Protein AF-A0A7X6M8N8-F1 (afdb_monomer_lite)

Foldseek 3Di:
DDDDPPVVVVQLVVLCVLLVVLLVVVLVVVQVVDPDDFDWDWDWDWDDQQKTKIKIKIWHRDQDPPPAPDPDPQPPPDPVSVSVVSLVVSAPEWGWDADPRNTIMTMGMDIDGDPVNPPPCLCPQWDWDAYPVQWIWIARVVVRAIDTAGNHPVRCSQVSNQVVLQVVVCVVCVQWDWDWDRDPPDQIKIKIAGPDDDPDPDPLQDRMDIDSTSVVVVVSVVSNVVVVVVVVVVVVVVVVD

Structure (mmCIF, N/CA/C/O backbone):
data_AF-A0A7X6M8N8-F1
#
_entry.id   AF-A0A7X6M8N8-F1
#
loop_
_atom_site.group_PDB
_atom_site.id
_atom_site.type_symbol
_atom_site.label_atom_id
_atom_site.label_alt_id
_atom_site.label_comp_id
_atom_site.label_asym_id
_atom_site.label_entity_id
_atom_site.label_seq_id
_atom_site.pdbx_PDB_ins_code
_atom_site.Cartn_x
_atom_site.Cartn_y
_atom_site.Cartn_z
_atom_site.occupancy
_atom_site.B_iso_or_equiv
_atom_site.auth_seq_id
_atom_site.auth_comp_id
_atom_site.auth_asym_id
_atom_site.auth_atom_id
_atom_site.pdbx_PDB_model_num
ATOM 1 N N . MET A 1 1 ? -11.444 24.780 5.910 1.00 30.81 1 MET A N 1
ATOM 2 C CA . MET A 1 1 ? -12.760 24.281 5.467 1.00 30.81 1 MET A CA 1
ATOM 3 C C . MET A 1 1 ? -12.603 23.773 4.042 1.00 30.81 1 MET A C 1
ATOM 5 O O . MET A 1 1 ? -12.402 24.594 3.162 1.00 30.81 1 MET A O 1
ATOM 9 N N . GLY A 1 2 ? -12.599 22.444 3.886 1.00 45.78 2 GLY A N 1
ATOM 10 C CA . GLY A 1 2 ? -12.835 21.687 2.647 1.00 45.78 2 GLY A CA 1
ATOM 11 C C . GLY A 1 2 ? -11.843 21.841 1.493 1.00 45.78 2 GLY A C 1
ATOM 12 O O . GLY A 1 2 ? -12.065 22.684 0.635 1.00 45.78 2 GLY A O 1
ATOM 13 N N . LEU A 1 3 ? -10.832 20.967 1.415 1.00 40.69 3 LEU A N 1
ATOM 14 C CA . LEU A 1 3 ? -10.165 20.620 0.150 1.00 40.69 3 LEU A CA 1
ATOM 15 C C . LEU A 1 3 ? -9.784 19.128 0.146 1.00 40.69 3 LEU A C 1
ATOM 17 O O . LEU A 1 3 ? -8.631 18.766 0.357 1.00 40.69 3 LEU A O 1
ATOM 21 N N . LEU A 1 4 ? -10.784 18.282 -0.097 1.00 39.28 4 LEU A N 1
ATOM 22 C CA . LEU A 1 4 ? -10.643 16.932 -0.648 1.00 39.28 4 LEU A CA 1
ATOM 23 C C . LEU A 1 4 ? -11.684 16.786 -1.774 1.00 39.28 4 LEU A C 1
ATOM 25 O O . LEU A 1 4 ? -12.744 17.416 -1.693 1.00 39.28 4 LEU A O 1
ATOM 29 N N . PRO A 1 5 ? -11.402 16.017 -2.840 1.00 37.09 5 PRO A N 1
ATOM 30 C CA . PRO A 1 5 ? -12.410 15.690 -3.838 1.00 37.09 5 PRO A CA 1
ATOM 31 C C . PRO A 1 5 ? -13.578 14.926 -3.174 1.00 37.09 5 PRO A C 1
ATOM 33 O O . PRO A 1 5 ? -13.346 14.080 -2.310 1.00 37.09 5 PRO A O 1
ATOM 36 N N . PRO A 1 6 ? -14.835 15.213 -3.559 1.00 40.06 6 PRO A N 1
ATOM 37 C CA . PRO A 1 6 ? -16.037 14.735 -2.863 1.00 40.06 6 PRO A CA 1
ATOM 38 C C . PRO A 1 6 ? -16.212 13.210 -2.876 1.00 40.06 6 PRO A C 1
ATOM 40 O O . PRO A 1 6 ? -17.006 12.680 -2.109 1.00 40.06 6 PRO A O 1
ATOM 43 N N . GLU A 1 7 ? -15.472 12.503 -3.728 1.00 40.22 7 GLU A N 1
ATOM 44 C CA . GLU A 1 7 ? -15.625 11.061 -3.938 1.00 40.22 7 GLU A CA 1
ATOM 45 C C . GLU A 1 7 ? -14.793 10.227 -2.948 1.00 40.22 7 GLU A C 1
ATOM 47 O O . GLU A 1 7 ? -15.145 9.088 -2.668 1.00 40.22 7 GLU A O 1
ATOM 52 N N . THR A 1 8 ? -13.742 10.804 -2.349 1.00 51.31 8 THR A N 1
ATOM 53 C CA . THR A 1 8 ? -12.913 10.133 -1.327 1.00 51.31 8 THR A CA 1
ATOM 54 C C . THR A 1 8 ? -13.347 10.451 0.109 1.00 51.31 8 THR A C 1
ATOM 56 O O . THR A 1 8 ? -13.118 9.649 1.005 1.00 51.31 8 THR A O 1
ATOM 59 N N . ASP A 1 9 ? -13.975 11.612 0.338 1.00 56.62 9 ASP A N 1
ATOM 60 C CA . ASP A 1 9 ? -14.397 12.088 1.673 1.00 56.62 9 ASP A CA 1
ATOM 61 C C . ASP A 1 9 ? -15.618 11.322 2.215 1.00 56.62 9 ASP A C 1
ATOM 63 O O . ASP A 1 9 ? -15.713 11.030 3.404 1.00 56.62 9 ASP A O 1
ATOM 67 N N . VAL A 1 10 ? -16.549 10.944 1.333 1.00 54.59 10 VAL A N 1
ATOM 68 C CA . VAL A 1 10 ? -17.775 10.236 1.734 1.00 54.59 10 VAL A CA 1
ATOM 69 C C . VAL A 1 10 ? -17.487 8.771 2.072 1.00 54.59 10 VAL A C 1
ATOM 71 O O . VAL A 1 10 ? -17.972 8.292 3.090 1.00 54.59 10 VAL A O 1
ATOM 74 N N . GLY A 1 11 ? -16.636 8.095 1.288 1.00 67.44 11 GLY A N 1
ATOM 75 C CA . GLY A 1 11 ? -16.289 6.685 1.512 1.00 67.44 11 GLY A CA 1
ATOM 76 C C . GLY A 1 11 ? -15.594 6.453 2.853 1.00 67.44 11 GLY A C 1
ATOM 77 O O . GLY A 1 11 ? -16.120 5.742 3.700 1.00 67.44 11 GLY A O 1
ATOM 78 N N . VAL A 1 12 ? -14.475 7.146 3.105 1.00 77.31 12 VAL A N 1
ATOM 79 C CA . VAL A 1 12 ? -13.708 6.967 4.354 1.00 77.31 12 VAL A CA 1
ATOM 80 C C . VAL A 1 12 ? -14.545 7.332 5.579 1.00 77.31 12 VAL A C 1
ATOM 82 O O . VAL A 1 12 ? -14.463 6.672 6.609 1.00 77.31 12 VAL A O 1
ATOM 85 N N . ARG A 1 13 ? -15.375 8.376 5.493 1.00 83.94 13 ARG A N 1
ATOM 86 C CA . ARG A 1 13 ? -16.239 8.765 6.609 1.00 83.94 13 ARG A CA 1
ATOM 87 C C . ARG A 1 13 ? -17.278 7.692 6.931 1.00 83.94 13 ARG A C 1
ATOM 89 O O . ARG A 1 13 ? -17.496 7.419 8.112 1.00 83.94 13 ARG A O 1
ATOM 96 N N . ASP A 1 14 ? -17.931 7.134 5.918 1.00 87.94 14 ASP A N 1
ATOM 97 C CA . ASP A 1 14 ? -18.947 6.098 6.107 1.00 87.94 14 ASP A CA 1
ATOM 98 C C . ASP A 1 14 ? -18.313 4.805 6.644 1.00 87.94 14 ASP A C 1
ATOM 100 O O . ASP A 1 14 ? -18.843 4.221 7.593 1.00 87.94 14 ASP A O 1
ATOM 104 N N . ASP A 1 15 ? -17.128 4.440 6.148 1.00 90.56 15 ASP A N 1
ATOM 105 C CA . ASP A 1 15 ? -16.338 3.305 6.640 1.00 90.56 15 ASP A CA 1
ATOM 106 C C . ASP A 1 15 ? -15.956 3.488 8.117 1.00 90.56 15 ASP A C 1
ATOM 108 O O . ASP A 1 15 ? -16.194 2.610 8.950 1.00 90.56 15 ASP A O 1
ATOM 112 N N . VAL A 1 16 ? -15.443 4.669 8.482 1.00 92.69 16 VAL A N 1
ATOM 113 C CA . VAL A 1 16 ? -15.094 5.015 9.869 1.00 92.69 16 VAL A CA 1
ATOM 114 C C . VAL A 1 16 ? -16.311 4.927 10.779 1.00 92.69 16 VAL A C 1
ATOM 116 O O . VAL A 1 16 ? -16.220 4.373 11.876 1.00 92.69 16 VAL A O 1
ATOM 119 N N . LEU A 1 17 ? -17.457 5.465 10.357 1.00 92.69 17 LEU A N 1
ATOM 120 C CA . LEU A 1 17 ? -18.683 5.431 11.154 1.00 92.69 17 LEU A CA 1
ATOM 121 C C . LEU A 1 17 ? -19.198 4.003 11.346 1.00 92.69 17 LEU A C 1
ATOM 123 O O . LEU A 1 17 ? -19.611 3.660 12.458 1.00 92.69 17 LEU A O 1
ATOM 127 N N . LEU A 1 18 ? -19.156 3.182 10.295 1.00 91.50 18 LEU A N 1
ATOM 128 C CA . LEU A 1 18 ? -19.555 1.779 10.340 1.00 91.50 18 LEU A CA 1
ATOM 129 C C . LEU A 1 18 ? -18.679 1.009 11.330 1.00 91.50 18 LEU A C 1
ATOM 131 O O . LEU A 1 18 ? -19.182 0.451 12.303 1.00 91.50 18 LEU A O 1
ATOM 135 N N . VAL A 1 19 ? -17.364 1.058 11.133 1.00 91.81 19 VAL A N 1
ATOM 136 C CA . VAL A 1 19 ? -16.389 0.348 11.969 1.00 91.81 19 VAL A CA 1
ATOM 137 C C . VAL A 1 19 ? -16.463 0.818 13.417 1.00 91.81 19 VAL A C 1
ATOM 139 O O . VAL A 1 19 ? -16.510 -0.003 14.329 1.00 91.81 19 VAL A O 1
ATOM 142 N N . THR A 1 20 ? -16.545 2.128 13.656 1.00 94.25 20 THR A N 1
ATOM 143 C CA . THR A 1 20 ? -16.663 2.662 15.022 1.00 94.25 20 THR A CA 1
ATOM 144 C C . THR A 1 20 ? -17.941 2.164 15.697 1.00 94.25 20 THR A C 1
ATOM 146 O O . THR A 1 20 ? -17.912 1.809 16.874 1.00 94.25 20 THR A O 1
ATOM 149 N N . SER A 1 21 ? -19.057 2.093 14.963 1.00 92.44 21 SER A N 1
ATOM 150 C CA . SER A 1 21 ? -20.329 1.589 15.495 1.00 92.44 21 SER A CA 1
ATOM 151 C C . SER A 1 21 ? -20.246 0.111 15.871 1.00 92.44 21 SER A C 1
ATOM 153 O O . SER A 1 21 ? -20.726 -0.268 16.942 1.00 92.44 21 SER A O 1
ATOM 155 N N . GLU A 1 22 ? -19.600 -0.709 15.044 1.00 92.06 22 GLU A N 1
ATOM 156 C CA . GLU A 1 22 ? -19.361 -2.127 15.337 1.00 92.06 22 GLU A CA 1
ATOM 157 C C . GLU A 1 22 ? -18.444 -2.308 16.556 1.00 92.06 22 GLU A C 1
ATOM 159 O O . GLU A 1 22 ? -18.771 -3.061 17.477 1.00 92.06 22 GLU A O 1
ATOM 164 N N . LEU A 1 23 ? -17.334 -1.563 16.632 1.00 91.12 23 LEU A N 1
ATOM 165 C CA . LEU A 1 23 ? -16.403 -1.624 17.766 1.00 91.12 23 LEU A CA 1
ATOM 166 C C . LEU A 1 23 ? -17.064 -1.194 19.084 1.00 91.12 23 LEU A C 1
ATOM 168 O O . LEU A 1 23 ? -16.924 -1.876 20.100 1.00 91.12 23 LEU A O 1
ATOM 172 N N . VAL A 1 24 ? -17.832 -0.101 19.075 1.00 91.94 24 VAL A N 1
ATOM 173 C CA . VAL A 1 24 ? -18.584 0.355 20.255 1.00 91.94 24 VAL A CA 1
ATOM 174 C C . VAL A 1 24 ? -19.656 -0.662 20.645 1.00 91.94 24 VAL A C 1
ATOM 176 O O . VAL A 1 24 ? -19.815 -0.947 21.832 1.00 91.94 24 VAL A O 1
ATOM 179 N N . SER A 1 25 ? -20.365 -1.247 19.677 1.00 88.50 25 SER A N 1
ATOM 180 C CA . SER A 1 25 ? -21.382 -2.276 19.943 1.00 88.50 25 SER A CA 1
ATOM 181 C C . SER A 1 25 ? -20.772 -3.514 20.604 1.00 88.50 25 SER A C 1
ATOM 183 O O . SER A 1 25 ? -21.336 -4.038 21.570 1.00 88.50 25 SER A O 1
ATOM 185 N N . ASN A 1 26 ? -19.584 -3.929 20.158 1.00 85.31 26 ASN A N 1
ATOM 186 C CA . ASN A 1 26 ? -18.816 -5.001 20.787 1.00 85.31 26 ASN A CA 1
ATOM 187 C C . ASN A 1 26 ? -18.415 -4.652 22.226 1.00 85.31 26 ASN A C 1
ATOM 189 O O . ASN A 1 26 ? -18.701 -5.431 23.137 1.00 85.31 26 ASN A O 1
ATOM 193 N N . ALA A 1 27 ? -17.849 -3.465 22.456 1.00 86.19 27 ALA A N 1
ATOM 194 C CA . ALA A 1 27 ? -17.429 -3.025 23.788 1.00 86.19 27 ALA A CA 1
ATOM 195 C C . ALA A 1 27 ? -18.607 -2.893 24.775 1.00 86.19 27 ALA A C 1
ATOM 197 O O . ALA A 1 27 ? -18.492 -3.268 25.944 1.00 86.19 27 ALA A O 1
ATOM 198 N N . VAL A 1 28 ? -19.763 -2.393 24.318 1.00 86.25 28 VAL A N 1
ATOM 199 C CA . VAL A 1 28 ? -20.985 -2.307 25.136 1.00 86.25 28 VAL A CA 1
ATOM 200 C C . VAL A 1 28 ? -21.490 -3.699 25.499 1.00 86.25 28 VAL A C 1
ATOM 202 O O . VAL A 1 28 ? -21.816 -3.934 26.662 1.00 86.25 28 VAL A O 1
ATOM 205 N N . ARG A 1 29 ? -21.540 -4.627 24.535 1.00 82.38 29 ARG A N 1
ATOM 206 C CA . ARG A 1 29 ? -21.990 -6.007 24.765 1.00 82.38 29 ARG A CA 1
ATOM 207 C C . ARG A 1 29 ? -21.121 -6.706 25.809 1.00 82.38 29 ARG A C 1
ATOM 209 O O . ARG A 1 29 ? -21.671 -7.325 26.715 1.00 82.38 29 ARG A O 1
ATOM 216 N N . GLU A 1 30 ? -19.803 -6.552 25.740 1.00 74.31 30 GLU A N 1
ATOM 217 C CA . GLU A 1 30 ? -18.895 -7.058 26.777 1.00 74.31 30 GLU A CA 1
ATOM 218 C C . GLU A 1 30 ? -19.145 -6.404 28.141 1.00 74.31 30 GLU A C 1
ATOM 220 O O . GLU A 1 30 ? -19.224 -7.084 29.156 1.00 74.31 30 GLU A O 1
ATOM 225 N N . GLY A 1 31 ? -19.393 -5.094 28.186 1.00 69.62 31 GLY A N 1
ATOM 226 C CA . GLY A 1 31 ? -19.729 -4.413 29.439 1.00 69.62 31 GLY A CA 1
ATOM 227 C C . GLY A 1 31 ? -20.980 -4.952 30.142 1.00 69.62 31 GLY A C 1
ATOM 228 O O . GLY A 1 31 ? -21.077 -4.848 31.365 1.00 69.62 31 GLY A O 1
ATOM 229 N N . THR A 1 32 ? -21.926 -5.549 29.404 1.00 67.50 32 THR A N 1
ATOM 230 C CA . THR A 1 32 ? -23.161 -6.110 29.986 1.00 67.50 32 THR A CA 1
ATOM 231 C C . THR A 1 32 ? -22.958 -7.411 30.763 1.00 67.50 32 THR A C 1
ATOM 233 O O . THR A 1 32 ? -23.842 -7.789 31.533 1.00 67.50 32 THR A O 1
ATOM 236 N N . THR A 1 33 ? -21.817 -8.091 30.614 1.00 67.75 33 THR A N 1
ATOM 237 C CA . THR A 1 33 ? -21.519 -9.322 31.367 1.00 67.75 33 THR A CA 1
ATOM 238 C C . THR A 1 33 ? -20.911 -9.050 32.744 1.00 67.75 33 THR A C 1
ATOM 240 O O . THR A 1 33 ? -20.793 -9.971 33.552 1.00 67.75 33 THR A O 1
ATOM 243 N N . SER A 1 34 ? -20.567 -7.793 33.042 1.00 65.62 34 SER A N 1
ATOM 244 C CA . SER A 1 34 ? -19.970 -7.368 34.309 1.00 65.62 34 SER A CA 1
ATOM 245 C C . SER A 1 34 ? -21.013 -6.844 35.302 1.00 65.62 34 SER A C 1
ATOM 247 O O . SER A 1 34 ? -21.953 -6.132 34.952 1.00 65.62 34 SER A O 1
ATOM 249 N N . THR A 1 35 ? -20.826 -7.157 36.585 1.00 69.50 35 THR A N 1
ATOM 250 C CA . THR A 1 35 ? -21.710 -6.731 37.686 1.00 69.50 35 THR A CA 1
ATOM 251 C C . THR A 1 35 ? -21.506 -5.273 38.115 1.00 69.50 35 THR A C 1
ATOM 253 O O . THR A 1 35 ? -22.284 -4.762 38.921 1.00 69.50 35 THR A O 1
ATOM 256 N N . SER A 1 36 ? -20.466 -4.605 37.606 1.00 73.19 36 SER A N 1
ATOM 257 C CA . SER A 1 36 ? -20.120 -3.218 37.940 1.00 73.19 36 SER A CA 1
ATOM 258 C C . SER A 1 36 ? -20.296 -2.306 36.723 1.00 73.19 36 SER A C 1
ATOM 260 O O . SER A 1 36 ? -19.931 -2.707 35.621 1.00 73.19 36 SER A O 1
ATOM 262 N N . PRO A 1 37 ? -20.779 -1.062 36.880 1.00 73.56 37 PRO A N 1
ATOM 263 C CA . PRO A 1 37 ? -20.826 -0.113 35.772 1.00 73.56 37 PRO A CA 1
ATOM 264 C C . PRO A 1 37 ? -19.406 0.231 35.298 1.00 73.56 37 PRO A C 1
ATOM 266 O O . PRO A 1 37 ? -18.532 0.526 36.112 1.00 73.56 37 PRO A O 1
ATOM 269 N N . GLY A 1 38 ? -19.189 0.203 33.984 1.00 80.31 38 GLY A N 1
ATOM 270 C CA . GLY A 1 38 ? -17.948 0.628 33.334 1.00 80.31 38 GLY A CA 1
ATOM 271 C C . GLY A 1 38 ? -18.244 1.554 32.152 1.00 80.31 38 GLY A C 1
ATOM 272 O O . GLY A 1 38 ? -19.375 1.605 31.667 1.00 80.31 38 GLY A O 1
ATOM 273 N N . LEU A 1 39 ? -17.247 2.326 31.718 1.00 86.44 39 LEU A N 1
ATOM 274 C CA . LEU A 1 39 ? -17.391 3.305 30.636 1.00 86.44 39 LEU A CA 1
ATOM 275 C C . LEU A 1 39 ? -16.649 2.840 29.388 1.00 86.44 39 LEU A C 1
ATOM 277 O O . LEU A 1 39 ? -15.441 2.619 29.446 1.00 86.44 39 LEU A O 1
ATOM 281 N N . VAL A 1 40 ? -17.360 2.777 28.263 1.00 90.19 40 VAL A N 1
ATOM 282 C CA . VAL A 1 40 ? -16.733 2.632 26.946 1.00 90.19 40 VAL A CA 1
ATOM 283 C C . VAL A 1 40 ? -16.062 3.95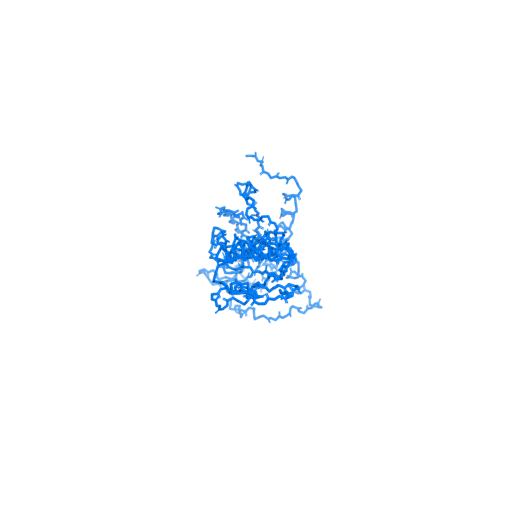6 26.584 1.00 90.19 40 VAL A C 1
ATOM 285 O O . VAL A 1 40 ? -16.712 5.004 26.576 1.00 90.19 40 VAL A O 1
ATOM 288 N N . GLY A 1 41 ? -14.758 3.911 26.326 1.00 93.00 41 GLY A N 1
ATOM 289 C CA . GLY A 1 41 ? -13.991 5.055 25.834 1.00 93.00 41 GLY A CA 1
ATOM 290 C C . GLY A 1 41 ? -13.941 5.053 24.311 1.00 93.00 41 GLY A C 1
ATOM 291 O O . GLY A 1 41 ? -13.835 3.987 23.718 1.00 93.00 41 GLY A O 1
ATOM 292 N N . VAL A 1 42 ? -13.996 6.230 23.688 1.00 95.62 42 VAL A N 1
ATOM 293 C CA . VAL A 1 42 ? -13.752 6.396 22.248 1.00 95.62 42 VAL A CA 1
ATOM 294 C C . VAL A 1 42 ? -12.825 7.590 22.047 1.00 95.62 42 VAL A C 1
ATOM 296 O O . VAL A 1 42 ? -13.113 8.680 22.548 1.00 95.62 42 VAL A O 1
ATOM 299 N N . SER A 1 43 ? -11.733 7.397 21.316 1.00 96.06 43 SER A N 1
ATOM 300 C CA . SER A 1 43 ? -10.820 8.462 20.886 1.00 96.06 43 SER A CA 1
ATOM 301 C C . SER A 1 43 ? -10.532 8.357 19.394 1.00 96.06 43 SER A C 1
ATOM 303 O O . SER A 1 43 ? -10.630 7.286 18.801 1.00 96.06 43 SER A O 1
ATOM 305 N N . ALA A 1 44 ? -10.212 9.495 18.781 1.00 94.94 44 ALA A N 1
ATOM 306 C CA . ALA A 1 44 ? -9.868 9.586 17.373 1.00 94.94 44 ALA A CA 1
ATOM 307 C C . ALA A 1 44 ? -8.706 10.567 17.201 1.00 94.94 44 ALA A C 1
ATOM 309 O O . ALA A 1 44 ? -8.831 11.740 17.559 1.00 94.94 44 ALA A O 1
ATOM 310 N N . ASP A 1 45 ? -7.605 10.085 16.636 1.00 94.50 45 ASP A N 1
ATOM 311 C CA . ASP A 1 45 ? -6.391 10.857 16.397 1.00 94.50 45 ASP A CA 1
ATOM 312 C C . ASP A 1 45 ? -6.126 10.958 14.893 1.00 94.50 45 ASP A C 1
ATOM 314 O O . ASP A 1 45 ? -6.082 9.948 14.193 1.00 94.50 45 ASP A O 1
ATOM 318 N N . LEU A 1 46 ? -5.945 12.186 14.395 1.00 90.81 46 LEU A N 1
ATOM 319 C CA . LEU A 1 46 ? -5.623 12.470 12.994 1.00 90.81 46 LEU A CA 1
ATOM 320 C C . LEU A 1 46 ? -4.214 13.058 12.892 1.00 90.81 46 LEU A C 1
ATOM 322 O O . LEU A 1 46 ? -3.932 14.116 13.458 1.00 90.81 46 LEU A O 1
ATOM 326 N N . VAL A 1 47 ? -3.343 12.394 12.135 1.00 87.88 47 VAL A N 1
ATOM 327 C CA . VAL A 1 47 ? -1.950 12.805 11.910 1.00 87.88 47 VAL A CA 1
ATOM 328 C C . VAL A 1 47 ? -1.721 13.097 10.428 1.00 87.88 47 VAL A C 1
ATOM 330 O O . VAL A 1 47 ? -2.130 12.311 9.578 1.00 87.88 47 VAL A O 1
ATOM 333 N N . GLU A 1 48 ? -1.034 14.204 10.121 1.00 85.94 48 GLU A N 1
ATOM 334 C CA . GLU A 1 48 ? -0.570 14.543 8.770 1.00 85.94 48 GLU A CA 1
ATOM 335 C C . GLU A 1 48 ? 0.965 14.546 8.705 1.00 85.94 48 GLU A C 1
ATOM 337 O O . GLU A 1 48 ? 1.627 15.395 9.304 1.00 85.94 48 GLU A O 1
ATOM 342 N N . ASP A 1 49 ? 1.547 13.628 7.936 1.00 78.25 49 ASP A N 1
ATOM 343 C CA . ASP A 1 49 ? 2.997 13.564 7.677 1.00 78.25 49 ASP A CA 1
ATOM 344 C C . ASP A 1 49 ? 3.323 13.210 6.213 1.00 78.25 49 ASP A C 1
ATOM 346 O O . ASP A 1 49 ? 4.357 12.620 5.873 1.00 78.25 49 ASP A O 1
ATOM 350 N N . GLY A 1 50 ? 2.398 13.590 5.334 1.00 76.19 50 GLY A N 1
ATOM 351 C CA . GLY A 1 50 ? 2.350 13.209 3.931 1.00 76.19 50 GLY A CA 1
ATOM 352 C C . GLY A 1 50 ? 1.224 12.225 3.622 1.00 76.19 50 GLY A C 1
ATOM 353 O O . GLY A 1 50 ? 0.600 12.313 2.563 1.00 76.19 50 GLY A O 1
ATOM 354 N N . LEU A 1 51 ? 0.902 11.357 4.576 1.00 82.00 51 LEU A N 1
ATOM 355 C CA . LEU A 1 51 ? -0.401 10.705 4.644 1.00 82.00 51 LEU A CA 1
ATOM 356 C C . LEU A 1 51 ? -1.242 11.422 5.691 1.00 82.00 51 LEU A C 1
ATOM 358 O O . LEU A 1 51 ? -0.708 11.894 6.693 1.00 82.00 51 LEU A O 1
ATOM 362 N N . MET A 1 52 ? -2.542 11.494 5.448 1.00 87.19 52 MET A N 1
ATOM 363 C CA . MET A 1 52 ? -3.523 11.680 6.504 1.00 87.19 52 MET A CA 1
ATOM 364 C C . MET A 1 52 ? -3.794 10.306 7.100 1.00 87.19 52 MET A C 1
ATOM 366 O O . MET A 1 52 ? -4.14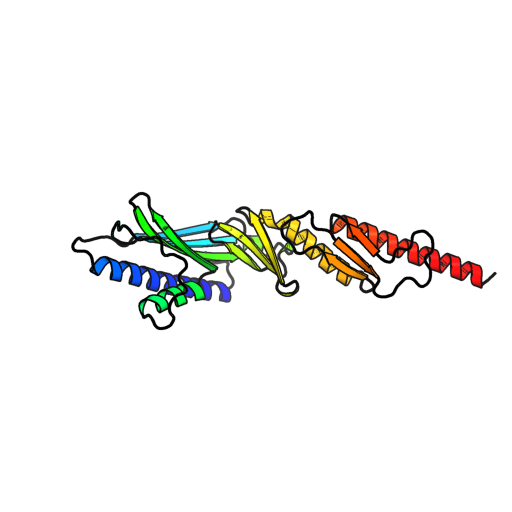8 9.381 6.373 1.00 87.19 52 MET A O 1
ATOM 370 N N . THR A 1 53 ? -3.563 10.147 8.396 1.00 89.31 53 THR A N 1
ATOM 371 C CA . THR A 1 53 ? -3.796 8.892 9.116 1.00 89.31 53 THR A CA 1
ATOM 372 C C . THR A 1 53 ? -4.770 9.149 10.247 1.00 89.31 53 THR A C 1
ATOM 374 O O . THR A 1 53 ? -4.442 9.901 11.163 1.00 89.31 53 THR A O 1
ATOM 377 N N . LEU A 1 54 ? -5.948 8.537 10.170 1.00 92.44 54 LEU A N 1
ATOM 378 C CA . LEU A 1 54 ? -6.935 8.528 11.241 1.00 92.44 54 LEU A CA 1
ATOM 379 C C . LEU A 1 54 ? -6.838 7.202 11.988 1.00 92.44 54 LEU A C 1
ATOM 381 O O . LEU A 1 54 ? -7.003 6.150 11.375 1.00 92.44 54 LEU A O 1
ATOM 385 N N . THR A 1 55 ? -6.633 7.264 13.298 1.00 94.06 55 THR A N 1
ATOM 386 C CA . THR A 1 55 ? -6.746 6.110 14.192 1.00 94.06 55 THR A CA 1
ATOM 387 C C . THR A 1 55 ? -7.919 6.339 15.129 1.00 94.06 55 THR A C 1
ATOM 389 O O . THR A 1 55 ? -7.941 7.333 15.852 1.00 94.06 55 THR A O 1
ATOM 392 N N . VAL A 1 56 ? -8.887 5.428 15.120 1.00 95.56 56 VAL A N 1
ATOM 393 C CA . VAL A 1 56 ? -9.976 5.390 16.100 1.00 95.56 56 VAL A CA 1
ATOM 394 C C . VAL A 1 56 ? -9.689 4.278 17.091 1.00 95.56 56 VAL A C 1
ATOM 396 O O . VAL A 1 56 ? -9.376 3.158 16.693 1.00 95.56 56 VAL A O 1
ATOM 399 N N . GLU A 1 57 ? -9.818 4.574 18.377 1.00 95.62 57 GLU A N 1
ATOM 400 C CA . GLU A 1 57 ? -9.649 3.607 19.454 1.00 95.62 57 GLU A CA 1
ATOM 401 C C . GLU A 1 57 ? -10.923 3.513 20.289 1.00 95.62 57 GLU A C 1
ATOM 403 O O . GLU A 1 57 ? -11.504 4.530 20.676 1.00 95.62 57 GLU A O 1
ATOM 408 N N . VAL A 1 58 ? -11.340 2.285 20.592 1.00 94.31 58 VAL A N 1
ATOM 409 C CA . VAL A 1 58 ? -12.448 1.976 21.493 1.00 94.31 58 VAL A CA 1
ATOM 410 C C . VAL A 1 58 ? -11.894 1.218 22.692 1.00 94.31 58 VAL A C 1
ATOM 412 O O . VAL A 1 58 ? -11.335 0.131 22.553 1.00 94.31 58 VAL A O 1
ATOM 415 N N . THR A 1 59 ? -12.021 1.808 23.878 1.00 92.38 59 THR A N 1
ATOM 416 C CA . THR A 1 59 ? -11.600 1.201 25.144 1.00 92.38 59 THR A CA 1
ATOM 417 C C . THR A 1 59 ? -12.771 0.500 25.812 1.00 92.38 59 THR A C 1
ATOM 419 O O . THR A 1 59 ? -13.814 1.114 26.062 1.00 92.38 59 THR A O 1
ATOM 422 N N . ASN A 1 60 ? -12.569 -0.763 26.169 1.00 87.12 60 ASN A N 1
ATOM 423 C CA . ASN A 1 60 ? -13.565 -1.578 26.840 1.00 87.12 60 ASN A CA 1
ATOM 424 C C . ASN A 1 60 ? -13.818 -1.087 28.277 1.00 87.12 60 ASN A C 1
ATOM 426 O O . ASN A 1 60 ? -12.948 -0.478 28.911 1.00 87.12 60 ASN A O 1
ATOM 430 N N . PRO A 1 61 ? -15.025 -1.332 28.807 1.00 82.25 61 PRO A N 1
ATOM 431 C CA . PRO A 1 61 ? -15.478 -0.726 30.054 1.00 82.25 61 PRO A CA 1
ATOM 432 C C . PRO A 1 61 ? -14.781 -1.250 31.316 1.00 82.25 61 PRO A C 1
ATOM 434 O O . PRO A 1 61 ? -14.820 -0.571 32.346 1.00 82.25 61 PRO A O 1
ATOM 437 N N . HIS A 1 62 ? -14.120 -2.409 31.251 1.00 78.44 62 HIS A N 1
ATOM 438 C CA . HIS A 1 62 ? -13.519 -3.080 32.404 1.00 78.44 62 HIS A CA 1
ATOM 439 C C . HIS A 1 62 ? -12.104 -3.574 32.099 1.00 78.44 62 HIS A C 1
ATOM 441 O O . HIS A 1 62 ? -11.766 -3.902 30.964 1.00 78.44 62 HIS A O 1
ATOM 447 N N . SER A 1 63 ? -11.268 -3.621 33.137 1.00 66.88 63 SER A N 1
ATOM 448 C CA . SER A 1 63 ? -9.975 -4.302 33.097 1.00 66.88 63 SER A CA 1
ATOM 449 C C . SER A 1 63 ? -10.226 -5.796 33.295 1.00 66.88 63 SER A C 1
ATOM 451 O O . SER A 1 63 ? -10.432 -6.240 34.426 1.00 66.88 63 SER A O 1
ATOM 453 N N . GLU A 1 64 ? -10.260 -6.569 32.218 1.00 59.12 64 GLU A N 1
ATOM 454 C CA . GLU A 1 64 ? -10.290 -8.026 32.313 1.00 59.12 64 GLU A CA 1
ATOM 455 C C . GLU A 1 64 ? -8.931 -8.612 31.944 1.00 59.12 64 GLU A C 1
ATOM 457 O O . GLU A 1 64 ? -8.159 -8.035 31.178 1.00 59.12 64 GLU A O 1
ATOM 462 N N . THR A 1 65 ? -8.634 -9.782 32.512 1.00 47.34 65 THR A N 1
ATOM 463 C CA . THR A 1 65 ? -7.527 -10.640 32.083 1.00 47.34 65 THR A CA 1
ATOM 464 C C . THR A 1 65 ? -7.917 -11.250 30.738 1.00 47.34 65 THR A C 1
ATOM 466 O O . THR A 1 65 ? -8.257 -12.424 30.653 1.00 47.34 65 THR A O 1
ATOM 469 N N . VAL A 1 66 ? -7.982 -10.420 29.699 1.00 49.12 66 VAL A N 1
ATOM 470 C CA . VAL A 1 66 ? -8.235 -10.894 28.343 1.00 49.12 66 VAL A CA 1
ATOM 471 C C . VAL A 1 66 ? -6.976 -11.647 27.937 1.00 49.12 66 VAL A C 1
ATOM 473 O O . VAL A 1 66 ? -5.904 -11.044 27.839 1.00 49.12 66 VAL A O 1
ATOM 476 N N . ASP A 1 67 ? -7.084 -12.967 27.759 1.00 44.25 67 ASP A N 1
ATOM 477 C CA . ASP A 1 67 ? -6.060 -13.699 27.019 1.00 44.25 67 ASP A CA 1
ATOM 478 C C . ASP A 1 67 ? -5.936 -12.978 25.674 1.00 44.25 67 ASP A C 1
ATOM 480 O O . ASP A 1 67 ? -6.958 -12.827 24.995 1.00 44.25 67 ASP A O 1
ATOM 484 N N . PRO A 1 68 ? -4.752 -12.438 25.322 1.00 43.31 68 PRO A N 1
ATOM 485 C CA . PRO A 1 68 ? -4.595 -11.688 24.088 1.00 43.31 68 PRO A CA 1
ATOM 486 C C . PRO A 1 68 ? -5.137 -12.573 22.982 1.00 43.31 68 PRO A C 1
ATOM 488 O O . PRO A 1 68 ? -4.705 -13.722 22.892 1.00 43.31 68 PRO A O 1
ATOM 491 N N . LEU A 1 69 ? -6.119 -12.061 22.232 1.00 49.84 69 LEU A N 1
ATOM 492 C CA . LEU A 1 69 ? -6.729 -12.751 21.104 1.00 49.84 69 LEU A CA 1
ATOM 493 C C . LEU A 1 69 ? -5.582 -13.254 20.231 1.00 49.84 69 LEU A C 1
ATOM 495 O O . LEU A 1 69 ? -4.967 -12.501 19.476 1.00 49.84 69 LEU A O 1
ATOM 499 N N . GLN A 1 70 ? -5.226 -14.523 20.433 1.00 39.19 70 GLN A N 1
ATOM 500 C CA . GLN A 1 70 ? -4.326 -15.244 19.563 1.00 39.19 70 GLN A CA 1
ATOM 501 C C . GLN A 1 70 ? -4.954 -15.142 18.184 1.00 39.19 70 GLN A C 1
ATOM 503 O O . GLN A 1 70 ? -6.180 -15.130 18.088 1.00 39.19 70 GLN A O 1
ATOM 508 N N . GLU A 1 71 ? -4.113 -15.052 17.159 1.00 39.38 71 GLU A N 1
ATOM 509 C CA . GLU A 1 71 ? -4.446 -15.123 15.736 1.00 39.38 71 GLU A CA 1
ATOM 510 C C . GLU A 1 71 ? -5.272 -16.393 15.427 1.00 39.38 71 GLU A C 1
ATOM 512 O O . GLU A 1 71 ? -4.791 -17.353 14.830 1.00 39.38 71 GLU A O 1
ATOM 517 N N . GLN A 1 72 ? -6.505 -16.458 15.913 1.00 35.06 72 GLN A N 1
ATOM 518 C CA . GLN A 1 72 ? -7.486 -17.449 15.553 1.00 35.06 72 GLN A CA 1
ATOM 519 C C . GLN A 1 72 ? -8.196 -16.858 14.356 1.00 35.06 72 GLN A C 1
ATOM 521 O O . GLN A 1 72 ? -8.833 -15.809 14.461 1.00 35.06 72 GLN A O 1
ATOM 526 N N . ASP A 1 73 ? -8.021 -17.532 13.221 1.00 35.09 73 ASP A N 1
ATOM 527 C CA . ASP A 1 73 ? -8.875 -17.379 12.051 1.00 35.09 73 ASP A CA 1
ATOM 528 C C . ASP A 1 73 ? -10.321 -17.214 12.546 1.00 35.09 73 ASP A C 1
ATOM 530 O O . ASP A 1 73 ? -10.817 -18.109 13.246 1.00 35.09 73 ASP A O 1
ATOM 534 N N . PRO A 1 74 ? -10.978 -16.069 12.291 1.00 40.38 74 PRO A N 1
ATOM 535 C CA . PRO A 1 74 ? -12.332 -15.857 12.766 1.00 40.38 74 PRO A CA 1
ATOM 536 C C . PRO A 1 74 ? -13.219 -16.945 12.161 1.00 40.38 74 PRO A C 1
ATOM 538 O O . PRO A 1 74 ? -13.309 -17.063 10.941 1.00 40.38 74 PRO A O 1
ATOM 541 N N . ASP A 1 75 ? -13.856 -17.754 13.012 1.00 35.34 75 ASP A N 1
ATOM 542 C CA . ASP A 1 75 ? -14.844 -18.738 12.573 1.00 35.34 75 ASP A CA 1
ATOM 543 C C . ASP A 1 75 ? -15.971 -17.991 11.830 1.00 35.34 75 ASP A C 1
ATOM 545 O O . ASP A 1 75 ? -16.678 -17.186 12.453 1.00 35.34 75 ASP A O 1
ATOM 549 N N . PRO A 1 76 ? -16.141 -18.210 10.512 1.00 37.94 76 PRO A N 1
ATOM 550 C CA . PRO A 1 76 ? -17.115 -17.479 9.707 1.00 37.94 76 PRO A CA 1
ATOM 551 C C . PRO A 1 76 ? -18.571 -17.759 10.118 1.00 37.94 76 PRO A C 1
ATOM 553 O O . PRO A 1 76 ? -19.459 -16.979 9.757 1.00 37.94 76 PRO A O 1
ATOM 556 N N . ASP A 1 77 ? -18.819 -18.822 10.894 1.00 35.28 77 ASP A N 1
ATOM 557 C CA . ASP A 1 77 ? -20.146 -19.216 11.377 1.00 35.28 77 ASP A CA 1
ATOM 558 C C . ASP A 1 77 ? -20.436 -18.762 12.824 1.00 35.28 77 ASP A C 1
ATOM 560 O O . ASP A 1 77 ? -21.571 -18.885 13.299 1.00 35.28 77 ASP A O 1
ATOM 564 N N . ALA A 1 78 ? -19.465 -18.165 13.526 1.00 39.97 78 ALA A N 1
ATOM 565 C CA . ALA A 1 78 ? -19.691 -17.564 14.838 1.00 39.97 78 ALA A CA 1
ATOM 566 C C . ALA A 1 78 ? -20.267 -16.141 14.701 1.00 39.97 78 ALA A C 1
ATOM 568 O O . ALA A 1 78 ? -19.665 -15.263 14.085 1.00 39.97 78 ALA A O 1
ATOM 569 N N . GLU A 1 79 ? -21.399 -15.847 15.356 1.00 42.97 79 GLU A N 1
ATOM 570 C CA . GLU A 1 79 ? -21.960 -14.478 15.433 1.00 42.97 79 GLU A CA 1
ATOM 571 C C . GLU A 1 79 ? -20.952 -13.450 15.987 1.00 42.97 79 GLU A C 1
ATOM 573 O O . GLU A 1 79 ? -20.999 -12.279 15.618 1.00 42.97 79 GLU A O 1
ATOM 578 N N . HIS A 1 80 ? -19.991 -13.904 16.802 1.00 47.09 80 HIS A N 1
ATOM 579 C CA . HIS A 1 80 ? -18.884 -13.108 17.344 1.00 47.09 80 HIS A CA 1
ATOM 580 C C . HIS A 1 80 ? -17.781 -12.785 16.314 1.00 47.09 80 HIS A C 1
ATOM 582 O O . HIS A 1 80 ? -17.001 -11.864 16.541 1.00 47.09 80 HIS A O 1
ATOM 588 N N . GLY A 1 81 ? -17.714 -13.504 15.188 1.00 52.94 81 GLY A N 1
ATOM 589 C CA . GLY A 1 81 ? -16.728 -13.296 14.121 1.00 52.94 81 GLY A CA 1
ATOM 590 C C . GLY A 1 81 ? -17.148 -12.246 13.088 1.00 52.94 81 GLY A C 1
ATOM 591 O O . GLY A 1 81 ? -16.298 -11.598 12.484 1.00 52.94 81 GLY A O 1
ATOM 592 N N . ARG A 1 82 ? -18.457 -12.002 12.918 1.00 61.91 82 ARG A N 1
ATOM 593 C CA . ARG A 1 82 ? -18.985 -11.096 11.877 1.00 61.91 82 ARG A CA 1
ATOM 594 C C . ARG A 1 82 ? -18.585 -9.634 12.060 1.00 61.91 82 ARG A C 1
ATOM 596 O O . ARG A 1 82 ? -18.296 -8.966 11.074 1.00 61.91 82 ARG A O 1
ATOM 603 N N . GLY A 1 83 ? -18.545 -9.153 13.304 1.00 67.69 83 GLY A N 1
ATOM 604 C CA . GLY A 1 83 ? -18.131 -7.778 13.597 1.00 67.69 83 GLY A CA 1
ATOM 605 C C . GLY A 1 83 ? -16.676 -7.528 13.197 1.00 67.69 83 GLY A C 1
ATOM 606 O O . GLY A 1 83 ? -16.373 -6.511 12.585 1.00 67.69 83 GLY A O 1
ATOM 607 N N . LEU A 1 84 ? -15.786 -8.493 13.453 1.00 73.31 84 LEU A N 1
ATOM 608 C CA . LEU A 1 84 ? -14.377 -8.391 13.062 1.00 73.31 84 LEU A CA 1
ATOM 609 C C . LEU A 1 84 ? -14.178 -8.519 11.550 1.00 73.31 84 LEU A C 1
ATOM 611 O O . LEU A 1 84 ? -13.300 -7.858 11.015 1.00 73.31 84 LEU A O 1
ATOM 615 N N . VAL A 1 85 ? -15.026 -9.278 10.849 1.00 78.12 85 VAL A N 1
ATOM 616 C CA . VAL A 1 85 ? -15.021 -9.316 9.375 1.00 78.12 85 VAL A CA 1
ATOM 617 C C . VAL A 1 85 ? -15.364 -7.946 8.777 1.00 78.12 85 VAL A C 1
ATOM 619 O O . VAL A 1 85 ? -14.762 -7.552 7.783 1.00 78.12 85 VAL A O 1
ATOM 622 N N . ILE A 1 86 ? -16.297 -7.193 9.376 1.00 79.88 86 ILE A N 1
ATOM 623 C CA . ILE A 1 86 ? -16.599 -5.816 8.944 1.00 79.88 86 ILE A CA 1
ATOM 624 C C . ILE A 1 86 ? -15.406 -4.898 9.233 1.00 79.88 86 ILE A C 1
ATOM 626 O O . ILE A 1 86 ? -14.998 -4.138 8.361 1.00 79.88 86 ILE A O 1
ATOM 630 N N . VAL A 1 87 ? -14.821 -4.981 10.431 1.00 84.44 87 VAL A N 1
ATOM 631 C CA . VAL A 1 87 ? -13.632 -4.185 10.783 1.00 84.44 87 VAL A CA 1
ATOM 632 C C . VAL A 1 87 ? -12.491 -4.459 9.799 1.00 84.44 87 VAL A C 1
ATOM 634 O O . VAL A 1 87 ? -11.895 -3.521 9.282 1.00 84.44 87 VAL A O 1
ATOM 637 N N . ASP A 1 88 ? -12.227 -5.723 9.482 1.00 81.00 88 ASP A N 1
ATOM 638 C CA . ASP A 1 88 ? -11.173 -6.117 8.545 1.00 81.00 88 ASP A CA 1
ATOM 639 C C . ASP A 1 88 ? -11.447 -5.633 7.113 1.00 81.00 88 ASP A C 1
ATOM 641 O O . ASP A 1 88 ? -10.544 -5.156 6.433 1.00 81.00 88 ASP A O 1
ATOM 645 N N . ALA A 1 89 ? -12.705 -5.683 6.666 1.00 81.88 89 ALA A N 1
ATOM 646 C CA . ALA A 1 89 ? -13.082 -5.288 5.309 1.00 81.88 89 ALA A CA 1
ATOM 647 C C . ALA A 1 89 ? -13.052 -3.770 5.060 1.00 81.88 89 ALA A C 1
ATOM 649 O O . ALA A 1 89 ? -12.892 -3.351 3.914 1.00 81.88 89 ALA A O 1
ATOM 650 N N . PHE A 1 90 ? -13.241 -2.955 6.101 1.00 86.62 90 PHE A N 1
ATOM 651 C CA . PHE A 1 90 ? -13.426 -1.503 5.984 1.00 86.62 90 PHE A CA 1
ATOM 652 C C . PHE A 1 90 ? -12.325 -0.686 6.673 1.00 86.62 90 PHE A C 1
ATOM 654 O O . PHE A 1 90 ? -12.498 0.513 6.885 1.00 86.62 90 PHE A O 1
ATOM 661 N N . THR A 1 91 ? -11.197 -1.301 7.036 1.00 85.31 91 THR A N 1
ATOM 662 C CA . THR A 1 91 ? -10.031 -0.609 7.612 1.00 85.31 91 THR A CA 1
ATOM 663 C C . THR A 1 91 ? -8.759 -0.977 6.857 1.00 85.31 91 THR A C 1
ATOM 665 O O . THR A 1 91 ? -8.652 -2.067 6.303 1.00 85.31 91 THR A O 1
ATOM 668 N N . ASP A 1 92 ? -7.756 -0.095 6.856 1.00 85.94 92 ASP A N 1
ATOM 669 C CA . ASP A 1 92 ? -6.438 -0.447 6.300 1.00 85.94 92 ASP A CA 1
ATOM 670 C C . ASP A 1 92 ? -5.666 -1.394 7.224 1.00 85.94 92 ASP A C 1
ATOM 672 O O . ASP A 1 92 ? -4.766 -2.129 6.797 1.00 85.94 92 ASP A O 1
ATOM 676 N N . SER A 1 93 ? -5.940 -1.274 8.523 1.00 86.38 93 SER A N 1
ATOM 677 C CA . SER A 1 93 ? -5.259 -1.967 9.602 1.00 86.38 93 SER A CA 1
ATOM 678 C C . SER A 1 93 ? -6.052 -1.788 10.892 1.00 86.38 93 SER A C 1
ATOM 680 O O . SER A 1 93 ? -6.566 -0.703 11.172 1.00 86.38 93 SER A O 1
ATOM 682 N N . TRP A 1 94 ? -6.101 -2.826 11.713 1.00 90.06 94 TRP A N 1
ATOM 683 C CA . TRP A 1 94 ? -6.726 -2.793 13.026 1.00 90.06 94 TRP A CA 1
ATOM 684 C C . TRP A 1 94 ? -5.982 -3.732 13.974 1.00 90.06 94 TRP A C 1
ATOM 686 O O . TRP A 1 94 ? -5.125 -4.524 13.565 1.00 90.06 94 TRP A O 1
ATOM 696 N N . GLY A 1 95 ? -6.280 -3.634 15.262 1.00 87.62 95 GLY A N 1
ATOM 697 C CA . GLY A 1 95 ? -5.722 -4.548 16.243 1.00 87.62 95 GLY A CA 1
ATOM 698 C C . GLY A 1 95 ? -6.170 -4.245 17.657 1.00 87.62 95 GLY A C 1
ATOM 699 O O . GLY A 1 95 ? -7.060 -3.432 17.904 1.00 87.62 95 GLY A O 1
ATOM 700 N N . THR A 1 96 ? -5.520 -4.909 18.606 1.00 87.69 96 THR A N 1
ATOM 701 C CA . THR A 1 96 ? -5.826 -4.776 20.028 1.00 87.69 96 THR A CA 1
ATOM 702 C C . THR A 1 96 ? -4.583 -4.456 20.840 1.00 87.69 96 THR A C 1
ATOM 704 O O . THR A 1 96 ? -3.492 -4.941 20.540 1.00 87.69 96 THR A O 1
ATOM 707 N N . ARG A 1 97 ? -4.743 -3.675 21.903 1.00 87.50 97 ARG A N 1
ATOM 708 C CA . ARG A 1 97 ? -3.705 -3.396 22.903 1.00 87.50 97 ARG A CA 1
ATOM 709 C C . ARG A 1 97 ? -4.341 -3.213 24.277 1.00 87.50 97 ARG A C 1
ATOM 711 O O . ARG A 1 97 ? -5.551 -3.063 24.373 1.00 87.50 97 ARG A O 1
ATOM 718 N N . LEU A 1 98 ? -3.535 -3.200 25.332 1.00 88.06 98 LEU A N 1
ATOM 719 C CA . LEU A 1 98 ? -3.997 -2.780 26.654 1.00 88.06 98 LEU A CA 1
ATOM 720 C C . LEU A 1 98 ? -3.662 -1.301 26.876 1.00 88.06 98 LEU A C 1
ATOM 722 O O . LEU A 1 98 ? -2.619 -0.824 26.414 1.00 88.06 98 LEU A O 1
ATOM 726 N N . ASP A 1 99 ? -4.545 -0.571 27.553 1.00 87.44 99 ASP A N 1
ATOM 727 C CA . ASP A 1 99 ? -4.232 0.761 28.076 1.00 87.44 99 ASP A CA 1
ATOM 728 C C . ASP A 1 99 ? -3.431 0.687 29.391 1.00 87.44 99 ASP A C 1
ATOM 730 O O . ASP A 1 99 ? -3.146 -0.390 29.919 1.00 87.44 99 ASP A O 1
ATOM 734 N N . GLU A 1 100 ? -3.061 1.847 29.939 1.00 87.31 100 GLU A N 1
ATOM 735 C CA . GLU A 1 100 ? -2.308 1.939 31.200 1.00 87.31 100 GLU A CA 1
ATOM 736 C C . GLU A 1 100 ? -3.062 1.351 32.406 1.00 87.31 100 GLU A C 1
ATOM 738 O O . GLU A 1 100 ? -2.441 0.970 33.398 1.00 87.31 100 GLU A O 1
ATOM 743 N N . ALA A 1 101 ? -4.392 1.257 32.322 1.00 85.62 101 ALA A N 1
ATOM 744 C CA . ALA A 1 101 ? -5.255 0.668 33.340 1.00 85.62 101 ALA A CA 1
ATOM 745 C C . ALA A 1 101 ? -5.526 -0.832 33.098 1.00 85.62 101 ALA A C 1
ATOM 747 O O . ALA A 1 101 ? -6.290 -1.441 33.849 1.00 85.62 101 ALA A O 1
ATOM 748 N N . GLY A 1 102 ? -4.914 -1.437 32.074 1.00 83.94 102 GLY A N 1
ATOM 749 C CA . GLY A 1 102 ? -5.100 -2.844 31.721 1.00 83.94 102 GLY A CA 1
ATOM 750 C C . GLY A 1 102 ? -6.435 -3.144 31.036 1.00 83.94 102 GLY A C 1
ATOM 751 O O . GLY A 1 102 ? -6.868 -4.294 31.035 1.00 83.94 102 GLY A O 1
ATOM 752 N N . ARG A 1 103 ? -7.113 -2.137 30.480 1.00 85.19 103 ARG A N 1
ATOM 753 C CA . ARG A 1 103 ? -8.346 -2.321 29.703 1.00 85.19 103 ARG A CA 1
ATOM 754 C C . ARG A 1 103 ? -8.008 -2.633 28.254 1.00 85.19 103 ARG A C 1
ATOM 756 O O . ARG A 1 103 ? -7.071 -2.056 27.699 1.00 85.19 103 ARG A O 1
ATOM 763 N N . LEU A 1 104 ? -8.793 -3.514 27.638 1.00 86.62 104 LEU A N 1
ATOM 764 C CA . LEU A 1 104 ? -8.683 -3.797 26.211 1.00 86.62 104 LEU A CA 1
ATOM 765 C C . LEU A 1 104 ? -9.028 -2.542 25.40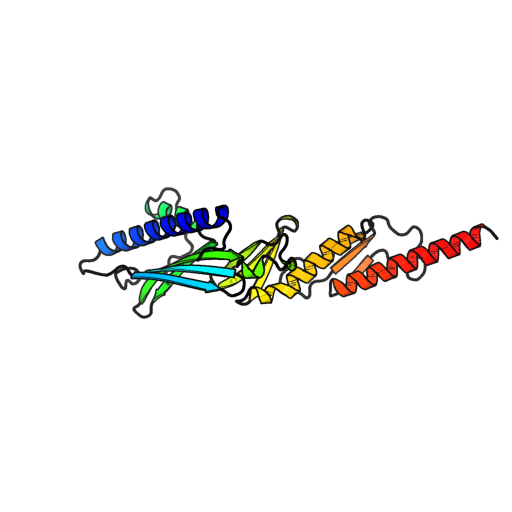5 1.00 86.62 104 LEU A C 1
ATOM 767 O O . LEU A 1 104 ? -10.058 -1.909 25.623 1.00 86.62 104 LEU A O 1
ATOM 771 N N . VAL A 1 105 ? -8.153 -2.195 24.474 1.00 90.12 105 VAL A N 1
ATOM 772 C CA . VAL A 1 105 ? -8.345 -1.158 23.469 1.00 90.12 105 VAL A CA 1
ATOM 773 C C . VAL A 1 105 ? -8.319 -1.839 22.116 1.00 90.12 105 VAL A C 1
ATOM 775 O O . VAL A 1 105 ? -7.302 -2.427 21.743 1.00 90.12 105 VAL A O 1
ATOM 778 N N . VAL A 1 106 ? -9.421 -1.741 21.384 1.00 91.38 106 VAL A N 1
ATOM 779 C CA . VAL A 1 106 ? -9.486 -2.132 19.975 1.00 91.38 106 VAL A CA 1
ATOM 780 C C . VAL A 1 106 ? -9.312 -0.872 19.143 1.00 91.38 106 VAL A C 1
ATOM 782 O O . VAL A 1 106 ? -9.982 0.129 19.392 1.00 91.38 106 VAL A O 1
ATOM 785 N N . TRP A 1 107 ? -8.394 -0.893 18.185 1.00 93.06 107 TRP A N 1
ATOM 786 C CA . TRP A 1 107 ? -8.094 0.257 17.342 1.00 93.06 107 TRP A CA 1
ATOM 787 C C . TRP A 1 107 ? -8.255 -0.095 15.866 1.00 93.06 107 TRP A C 1
ATOM 789 O O . TRP A 1 107 ? -8.001 -1.229 15.464 1.00 93.06 107 TRP A O 1
ATOM 799 N N . ALA A 1 108 ? -8.663 0.888 15.072 1.00 91.88 108 ALA A N 1
ATOM 800 C CA . ALA A 1 108 ? -8.830 0.810 13.627 1.00 91.88 108 ALA A CA 1
ATOM 801 C C . ALA A 1 108 ? -8.179 2.032 12.974 1.00 91.88 108 ALA A C 1
ATOM 803 O O . ALA A 1 108 ? -8.240 3.137 13.521 1.00 91.88 108 ALA A O 1
ATOM 804 N N . MET A 1 109 ? -7.533 1.833 11.828 1.00 92.50 109 MET A N 1
ATOM 805 C CA . MET A 1 109 ? -6.740 2.853 11.153 1.00 92.50 109 MET A CA 1
ATOM 806 C C . MET A 1 109 ? -7.101 2.966 9.671 1.00 92.50 109 MET A C 1
ATOM 808 O O . MET A 1 109 ? -7.258 1.964 8.973 1.00 92.50 109 MET A O 1
ATOM 812 N N . TRP A 1 110 ? -7.135 4.211 9.198 1.00 91.00 110 TRP A N 1
ATOM 813 C CA . TRP A 1 110 ? -7.296 4.587 7.796 1.00 91.00 110 TRP A CA 1
ATOM 814 C C . TRP A 1 110 ? -6.198 5.562 7.399 1.00 91.00 110 TRP A C 1
ATOM 816 O O . TRP A 1 110 ? -5.838 6.462 8.161 1.00 91.00 110 TRP A O 1
ATOM 826 N N . SER A 1 111 ? -5.669 5.393 6.199 1.00 87.62 111 SER A N 1
ATOM 827 C CA . SER A 1 111 ? -4.597 6.183 5.621 1.00 87.62 111 SER A CA 1
ATOM 828 C C . SER A 1 111 ? -4.986 6.612 4.216 1.00 87.62 111 SER A C 1
ATOM 830 O O . SER A 1 111 ? -5.278 5.795 3.353 1.00 87.62 111 SER A O 1
ATOM 832 N N . TRP A 1 112 ? -4.922 7.910 3.951 1.00 84.38 112 TRP A N 1
ATOM 833 C CA . TRP A 1 112 ? -5.091 8.442 2.604 1.00 84.38 112 TRP A CA 1
ATOM 834 C C . TRP A 1 112 ? -4.025 9.488 2.306 1.00 84.38 112 TRP A C 1
ATOM 836 O O . TRP A 1 112 ? -3.374 10.032 3.201 1.00 84.38 112 TRP A O 1
ATOM 846 N N . LEU A 1 113 ? -3.805 9.764 1.022 1.00 80.44 113 LEU A N 1
ATOM 847 C CA . LEU A 1 113 ? -2.848 10.784 0.608 1.00 80.44 113 LEU A CA 1
ATOM 848 C C . LEU A 1 113 ? -3.275 12.151 1.140 1.00 80.44 113 LEU A C 1
ATOM 850 O O . LEU A 1 113 ? -4.420 12.571 0.956 1.00 80.44 113 LEU A O 1
ATOM 854 N N . SER A 1 114 ? -2.337 12.875 1.757 1.00 78.25 114 SER A N 1
ATOM 855 C CA . SER A 1 114 ? -2.602 14.273 2.076 1.00 78.25 114 SER A CA 1
ATOM 856 C C . SER A 1 114 ? -2.797 15.070 0.778 1.00 78.25 114 SER A C 1
ATOM 858 O O . SER A 1 114 ? -1.989 14.924 -0.151 1.00 78.25 114 SER A O 1
ATOM 860 N N . PRO A 1 115 ? -3.793 15.978 0.715 1.00 69.38 115 PRO A N 1
ATOM 861 C CA . PRO A 1 115 ? -3.949 16.917 -0.393 1.00 69.38 115 PRO A CA 1
ATOM 862 C C . PRO A 1 115 ? -2.669 17.692 -0.717 1.00 69.38 115 PRO A C 1
ATOM 864 O O . PRO A 1 115 ? -2.422 18.023 -1.872 1.00 69.38 115 PRO A O 1
ATOM 867 N N . THR A 1 116 ? -1.827 17.954 0.289 1.00 69.94 116 THR A N 1
ATOM 868 C CA . THR A 1 116 ? -0.566 18.692 0.126 1.00 69.94 116 THR A CA 1
ATOM 869 C C . THR A 1 116 ? 0.524 17.885 -0.590 1.00 69.94 116 THR A C 1
ATOM 871 O O . THR A 1 116 ? 1.515 18.460 -1.051 1.00 69.94 116 THR A O 1
ATOM 874 N N . LEU A 1 117 ? 0.363 16.562 -0.706 1.00 66.12 117 LEU A N 1
ATOM 875 C CA . LEU A 1 117 ? 1.306 15.667 -1.379 1.00 66.12 117 LEU A CA 1
ATOM 876 C C . LEU A 1 117 ? 0.846 15.138 -2.737 1.00 66.12 117 LEU A C 1
ATOM 878 O O . LEU A 1 117 ? 1.705 14.644 -3.472 1.00 66.12 117 LEU A O 1
ATOM 882 N N . LEU A 1 118 ? -0.431 15.278 -3.104 1.00 60.31 118 LEU A N 1
ATOM 883 C CA . LEU A 1 118 ? -0.945 14.847 -4.415 1.00 60.31 118 LEU A CA 1
ATOM 884 C C . LEU A 1 118 ? -0.171 15.469 -5.596 1.00 60.31 118 LEU A C 1
ATOM 886 O O . LEU A 1 118 ? -0.044 14.850 -6.649 1.00 60.31 118 LEU A O 1
ATOM 890 N N . ASP A 1 119 ? 0.452 16.631 -5.393 1.00 58.28 119 ASP A N 1
ATOM 891 C CA . ASP A 1 119 ? 1.257 17.319 -6.410 1.00 58.28 119 ASP A CA 1
ATOM 892 C C . ASP A 1 119 ? 2.660 16.717 -6.631 1.00 58.28 119 ASP A C 1
ATOM 894 O O . ASP A 1 119 ? 3.403 17.141 -7.523 1.00 58.28 119 ASP A O 1
ATOM 898 N N . ARG A 1 120 ? 3.081 15.729 -5.830 1.00 65.12 120 ARG A N 1
ATOM 899 C CA . ARG A 1 120 ? 4.423 15.141 -5.921 1.00 65.12 120 ARG A CA 1
ATOM 900 C C . ARG A 1 120 ? 4.392 13.833 -6.712 1.00 65.12 120 ARG A C 1
ATOM 902 O O . ARG A 1 120 ? 4.389 12.750 -6.141 1.00 65.12 120 ARG A O 1
ATOM 909 N N . GLY A 1 121 ? 4.465 13.936 -8.040 1.00 74.94 121 GLY A N 1
ATOM 910 C CA . GLY A 1 121 ? 4.357 12.817 -8.996 1.00 74.94 121 GLY A CA 1
ATOM 911 C C . GLY A 1 121 ? 5.332 11.632 -8.851 1.00 74.94 121 GLY A C 1
ATOM 912 O O . GLY A 1 121 ? 5.275 10.710 -9.656 1.00 74.94 121 GLY A O 1
ATOM 913 N N . TRP A 1 122 ? 6.213 11.602 -7.843 1.00 83.88 122 TRP A N 1
ATOM 914 C CA . TRP A 1 122 ? 7.021 10.417 -7.535 1.00 83.88 122 TRP A CA 1
ATOM 915 C C . TRP A 1 122 ? 6.190 9.269 -6.936 1.00 83.88 122 TRP A C 1
ATOM 917 O O . TRP A 1 122 ? 6.638 8.134 -7.014 1.00 83.88 122 TRP A O 1
ATOM 927 N N . LEU A 1 123 ? 4.993 9.534 -6.397 1.00 85.88 123 LEU A N 1
ATOM 928 C CA . LEU A 1 123 ? 4.049 8.508 -5.919 1.00 85.88 123 LEU A CA 1
ATOM 929 C C . LEU A 1 123 ? 3.091 7.994 -7.006 1.00 85.88 123 LEU A C 1
ATOM 931 O O . LEU A 1 123 ? 2.222 7.183 -6.713 1.00 85.88 123 LEU A O 1
ATOM 935 N N . ALA A 1 124 ? 3.214 8.449 -8.255 1.00 83.44 124 ALA A N 1
ATOM 936 C CA . ALA A 1 124 ? 2.332 7.989 -9.325 1.00 83.44 124 ALA A CA 1
ATOM 937 C C . ALA A 1 124 ? 2.428 6.460 -9.497 1.00 83.44 124 ALA A C 1
ATOM 939 O O . ALA A 1 124 ? 3.527 5.937 -9.681 1.00 83.44 124 ALA A O 1
ATOM 940 N N . GLY A 1 125 ? 1.285 5.769 -9.431 1.00 86.12 125 GLY A N 1
ATOM 941 C CA . GLY A 1 125 ? 1.209 4.302 -9.488 1.00 86.12 125 GLY A CA 1
ATOM 942 C C . GLY A 1 125 ? 1.512 3.583 -8.167 1.00 86.12 125 GLY A C 1
ATOM 943 O O . GLY A 1 125 ? 1.612 2.360 -8.163 1.00 86.12 125 GLY A O 1
ATOM 944 N N . TRP A 1 126 ? 1.671 4.320 -7.062 1.00 89.38 126 TRP A N 1
ATOM 945 C CA . TRP A 1 126 ? 1.900 3.761 -5.731 1.00 89.38 126 TRP A CA 1
ATOM 946 C C . TRP A 1 126 ? 0.711 4.009 -4.809 1.00 89.38 126 TRP A C 1
ATOM 948 O O . TRP A 1 126 ? 0.210 5.130 -4.721 1.00 89.38 126 TRP A O 1
ATOM 958 N N . GLU A 1 127 ? 0.348 2.982 -4.051 1.00 88.94 127 GLU A N 1
ATOM 959 C CA . GLU A 1 127 ? -0.712 3.000 -3.046 1.00 88.94 127 GLU A CA 1
ATOM 960 C C . GLU A 1 127 ? -0.098 2.943 -1.641 1.00 88.94 127 GLU A C 1
ATOM 962 O O . GLU A 1 127 ? 0.253 1.863 -1.146 1.00 88.94 127 GLU A O 1
ATOM 967 N N . PRO A 1 128 ? 0.144 4.102 -1.001 1.00 88.44 128 PRO A N 1
ATOM 968 C CA . PRO A 1 128 ? 0.742 4.148 0.320 1.00 88.44 128 PRO A CA 1
ATOM 969 C C . PRO A 1 128 ? -0.287 3.905 1.428 1.00 88.44 128 PRO A C 1
ATOM 971 O O . PRO A 1 128 ? -1.339 4.532 1.463 1.00 88.44 128 PRO A O 1
ATOM 974 N N . THR A 1 129 ? 0.069 3.054 2.384 1.00 87.50 129 THR A N 1
ATOM 975 C CA . THR A 1 129 ? -0.722 2.734 3.582 1.00 87.50 129 THR A CA 1
ATOM 976 C C . THR A 1 129 ? 0.195 2.611 4.803 1.00 87.50 129 THR A C 1
ATOM 978 O O . THR A 1 129 ? 1.423 2.738 4.696 1.00 87.50 129 THR A O 1
ATOM 981 N N . ARG A 1 130 ? -0.376 2.363 5.985 1.00 86.69 130 ARG A N 1
ATOM 982 C CA . ARG A 1 130 ? 0.379 2.047 7.205 1.00 86.69 130 ARG A CA 1
ATOM 983 C C . ARG A 1 130 ? 0.080 0.640 7.697 1.00 86.69 130 ARG A C 1
ATOM 985 O O . ARG A 1 130 ? -1.038 0.158 7.565 1.00 86.69 130 ARG A O 1
ATOM 992 N N . ASP A 1 131 ? 1.091 -0.014 8.258 1.00 83.81 131 ASP A N 1
ATOM 993 C CA . ASP A 1 131 ? 0.927 -1.299 8.938 1.00 83.81 131 ASP A CA 1
ATOM 994 C C . ASP A 1 131 ? 0.533 -1.134 10.416 1.00 83.81 131 ASP A C 1
ATOM 996 O O . ASP A 1 131 ? 0.458 -0.025 10.946 1.00 83.81 131 ASP A O 1
ATOM 1000 N N . THR A 1 132 ? 0.294 -2.254 11.099 1.00 80.75 132 THR A N 1
ATOM 1001 C CA . THR A 1 132 ? -0.079 -2.295 12.523 1.00 80.75 132 THR A CA 1
ATOM 1002 C C . THR A 1 132 ? 0.984 -1.716 13.463 1.00 80.75 132 THR A C 1
ATOM 1004 O O . THR A 1 132 ? 0.672 -1.336 14.587 1.00 80.75 132 THR A O 1
ATOM 1007 N N . ALA A 1 133 ? 2.236 -1.601 13.012 1.00 82.50 133 ALA A N 1
ATOM 1008 C CA . ALA A 1 133 ? 3.323 -0.965 13.753 1.00 82.50 133 ALA A CA 1
ATOM 1009 C C . ALA A 1 133 ? 3.456 0.538 13.434 1.00 82.50 133 ALA A C 1
ATOM 1011 O O . ALA A 1 133 ? 4.422 1.177 13.865 1.00 82.50 133 ALA A O 1
ATOM 1012 N N . GLY A 1 134 ? 2.532 1.102 12.650 1.00 81.81 134 GLY A N 1
ATOM 1013 C CA . GLY A 1 134 ? 2.545 2.496 12.214 1.00 81.81 134 GLY A CA 1
ATOM 1014 C C . GLY A 1 134 ? 3.617 2.808 11.167 1.00 81.81 134 GLY A C 1
ATOM 1015 O O . GLY A 1 134 ? 3.881 3.985 10.894 1.00 81.81 134 GLY A O 1
ATOM 1016 N N . ARG A 1 135 ? 4.260 1.796 10.571 1.00 88.69 135 ARG A N 1
ATOM 1017 C CA . ARG A 1 135 ? 5.253 2.000 9.509 1.00 88.69 135 ARG A CA 1
ATOM 1018 C C . ARG A 1 135 ? 4.559 2.171 8.173 1.00 88.69 135 ARG A C 1
ATOM 1020 O O . ARG A 1 135 ? 3.566 1.507 7.883 1.00 88.69 135 ARG A O 1
ATOM 1027 N N . VAL A 1 136 ? 5.105 3.049 7.339 1.00 89.56 136 VAL A N 1
ATOM 1028 C CA . VAL A 1 136 ? 4.583 3.246 5.990 1.00 89.56 136 VAL A CA 1
ATOM 1029 C C . VAL A 1 136 ? 4.968 2.074 5.098 1.00 89.56 136 VAL A C 1
ATOM 1031 O O . VAL A 1 136 ? 6.100 1.580 5.124 1.00 89.56 136 VAL A O 1
ATOM 1034 N N . ARG A 1 137 ? 4.032 1.667 4.255 1.00 91.19 137 ARG A N 1
ATOM 1035 C CA . ARG A 1 137 ? 4.254 0.761 3.134 1.00 91.19 137 ARG A CA 1
ATOM 1036 C C . ARG A 1 137 ? 3.643 1.375 1.883 1.00 91.19 137 ARG A C 1
ATOM 1038 O O . ARG A 1 137 ? 2.737 2.189 1.993 1.00 91.19 137 ARG A O 1
ATOM 1045 N N . ALA A 1 138 ? 4.133 1.010 0.710 1.00 89.69 138 ALA A N 1
ATOM 1046 C CA . ALA A 1 138 ? 3.510 1.400 -0.547 1.00 89.69 138 ALA A CA 1
ATOM 1047 C C . ALA A 1 138 ? 3.498 0.223 -1.509 1.00 89.69 138 ALA A C 1
ATOM 1049 O O . ALA A 1 138 ? 4.548 -0.386 -1.743 1.00 89.69 138 ALA A O 1
ATOM 1050 N N . HIS A 1 139 ? 2.320 -0.091 -2.035 1.00 90.38 139 HIS A N 1
ATOM 1051 C CA . HIS A 1 139 ? 2.133 -1.136 -3.029 1.00 90.38 139 HIS A CA 1
ATOM 1052 C C . HIS A 1 139 ? 2.150 -0.542 -4.440 1.00 90.38 139 HIS A C 1
ATOM 1054 O O . HIS A 1 139 ? 1.714 0.587 -4.642 1.00 90.38 139 HIS A O 1
ATOM 1060 N N . HIS A 1 140 ? 2.693 -1.281 -5.400 1.00 90.50 140 HIS A N 1
ATOM 1061 C CA . HIS A 1 140 ? 2.614 -0.967 -6.821 1.00 90.50 140 HIS A CA 1
ATOM 1062 C C . HIS A 1 140 ? 2.060 -2.190 -7.545 1.00 90.50 140 HIS A C 1
ATOM 1064 O O . HIS A 1 140 ? 2.777 -3.186 -7.703 1.00 90.50 140 HIS A O 1
ATOM 1070 N N . ASP A 1 141 ? 0.824 -2.083 -8.028 1.00 87.50 141 ASP A N 1
ATOM 1071 C CA . ASP A 1 141 ? 0.070 -3.193 -8.621 1.00 87.50 141 ASP A CA 1
ATOM 1072 C C . ASP A 1 141 ? 0.798 -3.826 -9.807 1.00 87.50 141 ASP A C 1
ATOM 1074 O O . ASP A 1 141 ? 1.076 -5.025 -9.801 1.00 87.50 141 ASP A O 1
ATOM 1078 N N . ASP A 1 142 ? 1.201 -3.017 -10.796 1.00 88.88 142 ASP A N 1
ATOM 1079 C CA . ASP A 1 142 ? 1.829 -3.557 -12.014 1.00 88.88 142 ASP A CA 1
ATOM 1080 C C . ASP A 1 142 ? 3.163 -4.274 -11.739 1.00 88.88 142 ASP A C 1
ATOM 1082 O O . ASP A 1 142 ? 3.559 -5.184 -12.471 1.00 88.88 142 ASP A O 1
ATOM 1086 N N . GLU A 1 143 ? 3.880 -3.876 -10.685 1.00 88.44 143 GLU A N 1
ATOM 1087 C CA . GLU A 1 143 ? 5.121 -4.535 -10.276 1.00 88.44 143 GLU A CA 1
ATOM 1088 C C . GLU A 1 143 ? 4.890 -5.695 -9.308 1.00 88.44 143 GLU A C 1
ATOM 1090 O O . GLU A 1 143 ? 5.830 -6.467 -9.073 1.00 88.44 143 GLU A O 1
ATOM 1095 N N . ALA A 1 144 ? 3.674 -5.828 -8.764 1.00 89.19 144 ALA A N 1
ATOM 1096 C CA . ALA A 1 144 ? 3.337 -6.693 -7.640 1.00 89.19 144 ALA A CA 1
ATOM 1097 C C . ALA A 1 144 ? 4.382 -6.564 -6.516 1.00 89.19 144 ALA A C 1
ATOM 1099 O O . ALA A 1 144 ? 4.967 -7.551 -6.056 1.00 89.19 144 ALA A O 1
ATOM 1100 N N . LEU A 1 145 ? 4.688 -5.319 -6.138 1.00 87.62 145 LEU A N 1
ATOM 1101 C CA . LEU A 1 145 ? 5.763 -4.981 -5.208 1.00 87.62 145 LEU A CA 1
ATOM 1102 C C . LEU A 1 145 ? 5.234 -4.118 -4.070 1.00 87.62 145 LEU A C 1
ATOM 1104 O O . LEU A 1 145 ? 4.641 -3.072 -4.306 1.00 87.62 145 LEU A O 1
ATOM 1108 N N . THR A 1 146 ? 5.556 -4.506 -2.839 1.00 90.12 146 THR A N 1
ATOM 1109 C CA . THR A 1 146 ? 5.324 -3.679 -1.655 1.00 90.12 146 THR A CA 1
ATOM 1110 C C . THR A 1 146 ? 6.656 -3.223 -1.085 1.00 90.12 146 THR A C 1
ATOM 1112 O O . THR A 1 146 ? 7.495 -4.041 -0.714 1.00 90.12 146 THR A O 1
ATOM 1115 N N . LEU A 1 147 ? 6.855 -1.910 -1.005 1.00 88.75 147 LEU A N 1
ATOM 1116 C CA . LEU A 1 147 ? 7.994 -1.308 -0.321 1.00 88.75 147 LEU A CA 1
ATOM 1117 C C . LEU A 1 147 ? 7.605 -0.952 1.109 1.00 88.75 147 LEU A C 1
ATOM 1119 O O . LEU A 1 147 ? 6.531 -0.403 1.333 1.00 88.75 147 LEU A O 1
ATOM 1123 N N . ARG A 1 148 ? 8.493 -1.216 2.068 1.00 90.19 148 ARG A N 1
ATOM 1124 C CA . ARG A 1 148 ? 8.316 -0.861 3.483 1.00 90.19 148 ARG A CA 1
ATOM 1125 C C . ARG A 1 148 ? 9.310 0.222 3.888 1.00 90.19 148 ARG A C 1
ATOM 1127 O O . ARG A 1 148 ? 10.477 0.178 3.497 1.00 90.19 148 ARG A O 1
ATOM 1134 N N . GLY A 1 149 ? 8.841 1.198 4.654 1.00 87.94 149 GLY A N 1
ATOM 1135 C CA . GLY A 1 149 ? 9.608 2.352 5.109 1.00 87.94 149 GLY A CA 1
ATOM 1136 C C . GLY A 1 149 ? 9.651 2.481 6.631 1.00 87.94 149 GLY A C 1
ATOM 1137 O O . GLY A 1 149 ? 9.386 1.541 7.379 1.00 87.94 149 GLY A O 1
ATOM 1138 N N . GLY A 1 150 ? 10.039 3.671 7.086 1.00 87.88 150 GLY A N 1
ATOM 1139 C CA . GLY A 1 150 ? 9.975 4.080 8.487 1.00 87.88 150 GLY A CA 1
ATOM 1140 C C . GLY A 1 150 ? 8.569 4.533 8.882 1.00 87.88 150 GLY A C 1
ATOM 1141 O O . GLY A 1 150 ? 7.575 4.072 8.336 1.00 87.88 150 GLY A O 1
ATOM 1142 N N . THR A 1 151 ? 8.470 5.468 9.821 1.00 87.06 151 THR A N 1
ATOM 1143 C CA . THR A 1 151 ? 7.178 5.996 10.290 1.00 87.06 151 THR A CA 1
ATOM 1144 C C . THR A 1 151 ? 6.634 7.143 9.444 1.00 87.06 151 THR A C 1
ATOM 1146 O O . THR A 1 151 ? 5.525 7.584 9.699 1.00 87.06 151 THR A O 1
ATOM 1149 N N . THR A 1 152 ? 7.373 7.630 8.443 1.00 85.06 152 THR A N 1
ATOM 1150 C CA . THR A 1 152 ? 6.939 8.749 7.591 1.00 85.06 152 THR A CA 1
ATOM 1151 C C . THR A 1 152 ? 7.004 8.390 6.118 1.00 85.06 152 THR A C 1
ATOM 1153 O O . THR A 1 152 ? 7.908 7.663 5.687 1.00 85.06 152 THR A O 1
ATOM 1156 N N . LEU A 1 153 ? 6.100 8.954 5.311 1.00 85.31 153 LEU A N 1
ATOM 1157 C CA . LEU A 1 153 ? 6.044 8.677 3.871 1.00 85.31 153 LEU A CA 1
ATOM 1158 C C . LEU A 1 153 ? 7.343 9.069 3.146 1.00 85.31 153 LEU A C 1
ATOM 1160 O O . LEU A 1 153 ? 7.766 8.407 2.200 1.00 85.31 153 LEU A O 1
ATOM 1164 N N . ALA A 1 154 ? 8.043 10.094 3.642 1.00 84.31 154 ALA A N 1
ATOM 1165 C CA . ALA A 1 154 ? 9.338 10.529 3.120 1.00 84.31 154 ALA A CA 1
ATOM 1166 C C . ALA A 1 154 ? 10.403 9.415 3.115 1.00 84.31 154 ALA A C 1
ATOM 1168 O O . ALA A 1 154 ? 11.295 9.421 2.262 1.00 84.31 154 ALA A O 1
ATOM 1169 N N . SER A 1 155 ? 10.302 8.437 4.021 1.00 87.69 155 SER A N 1
ATOM 1170 C CA . SER A 1 155 ? 11.208 7.284 4.054 1.00 87.69 155 SER A CA 1
ATOM 1171 C C . SER A 1 155 ? 11.129 6.410 2.792 1.00 87.69 155 SER A C 1
ATOM 1173 O O . SER A 1 155 ? 12.117 5.768 2.434 1.00 87.69 155 SER A O 1
ATOM 1175 N N . LEU A 1 156 ? 10.001 6.445 2.071 1.00 88.75 156 LEU A N 1
ATOM 1176 C CA . LEU A 1 156 ? 9.788 5.703 0.827 1.00 88.75 156 LEU A CA 1
ATOM 1177 C C . LEU A 1 156 ? 10.247 6.455 -0.428 1.00 88.75 156 LEU A C 1
ATOM 1179 O O . LEU A 1 156 ? 10.312 5.857 -1.499 1.00 88.75 156 LEU A O 1
ATOM 1183 N N . HIS A 1 157 ? 10.646 7.726 -0.323 1.00 85.69 157 HIS A N 1
ATOM 1184 C CA . HIS A 1 157 ? 11.014 8.533 -1.491 1.00 85.69 157 HIS A CA 1
ATOM 1185 C C . HIS A 1 157 ? 12.134 7.908 -2.327 1.00 85.69 157 HIS A C 1
ATOM 1187 O O . HIS A 1 157 ? 12.009 7.754 -3.541 1.00 85.69 157 HIS A O 1
ATOM 1193 N N . ARG A 1 158 ? 13.230 7.502 -1.682 1.00 85.94 158 ARG A N 1
ATOM 1194 C CA . ARG A 1 158 ? 14.381 6.912 -2.373 1.00 85.94 158 ARG A CA 1
ATOM 1195 C C . ARG A 1 158 ? 14.072 5.555 -3.026 1.00 85.94 158 ARG A C 1
ATOM 1197 O O . ARG A 1 158 ? 14.427 5.401 -4.196 1.00 85.94 158 ARG A O 1
ATOM 1204 N N . PRO A 1 159 ? 13.469 4.568 -2.333 1.00 88.06 159 PRO A N 1
ATOM 1205 C CA . PRO A 1 159 ? 13.174 3.285 -2.962 1.00 88.06 159 PRO A CA 1
ATOM 1206 C C . PRO A 1 159 ? 12.112 3.409 -4.067 1.00 88.06 159 PRO A C 1
ATOM 1208 O O . PRO A 1 159 ? 12.308 2.822 -5.130 1.00 88.06 159 PRO A O 1
ATOM 1211 N N . ILE A 1 160 ? 11.084 4.252 -3.904 1.00 89.00 160 ILE A N 1
ATOM 1212 C CA . ILE A 1 160 ? 10.094 4.510 -4.963 1.00 89.00 160 ILE A CA 1
ATOM 1213 C C . ILE A 1 160 ? 10.741 5.171 -6.183 1.00 89.00 160 ILE A C 1
ATOM 1215 O O . ILE A 1 160 ? 10.603 4.677 -7.302 1.00 89.00 160 ILE A O 1
ATOM 1219 N N . ALA A 1 161 ? 11.533 6.232 -5.988 1.00 87.06 161 ALA A N 1
ATOM 1220 C CA . ALA A 1 161 ? 12.248 6.879 -7.089 1.00 87.06 161 ALA A CA 1
ATOM 1221 C C . ALA A 1 161 ? 13.161 5.893 -7.839 1.00 87.06 161 ALA A C 1
ATOM 1223 O O . ALA A 1 161 ? 13.288 5.960 -9.063 1.00 87.06 161 ALA A O 1
ATOM 1224 N N . SER A 1 162 ? 13.767 4.946 -7.117 1.00 87.69 162 SER A N 1
ATOM 1225 C CA . SER A 1 162 ? 14.598 3.907 -7.717 1.00 87.69 162 SER A CA 1
ATOM 1226 C C . SER A 1 162 ? 13.802 2.973 -8.633 1.00 87.69 162 SER A C 1
ATOM 1228 O O . SER A 1 162 ? 14.288 2.655 -9.720 1.00 87.69 162 SER A O 1
ATOM 1230 N N . VAL A 1 163 ? 12.606 2.541 -8.224 1.00 89.69 163 VAL A N 1
ATOM 1231 C CA . VAL A 1 163 ? 11.722 1.692 -9.043 1.00 89.69 163 VAL A CA 1
ATOM 1232 C C . VAL A 1 163 ? 11.165 2.478 -10.231 1.00 89.69 163 VAL A C 1
ATOM 1234 O O . VAL A 1 163 ? 11.270 2.011 -11.364 1.00 89.69 163 VAL A O 1
ATOM 1237 N N . ASN A 1 164 ? 10.699 3.712 -10.022 1.00 90.75 164 ASN A N 1
ATOM 1238 C CA . ASN A 1 164 ? 10.211 4.573 -11.106 1.00 90.75 164 ASN A CA 1
ATOM 1239 C C . ASN A 1 164 ? 11.291 4.810 -12.171 1.00 90.75 164 ASN A C 1
ATOM 1241 O O . ASN A 1 164 ? 11.011 4.807 -13.370 1.00 90.75 164 ASN A O 1
ATOM 1245 N N . GLN A 1 165 ? 12.553 4.952 -11.755 1.00 90.19 165 GLN A N 1
ATOM 1246 C CA . GLN A 1 165 ? 13.669 5.037 -12.691 1.00 90.19 165 GLN A CA 1
ATOM 1247 C C . GLN A 1 165 ? 13.833 3.748 -13.509 1.00 90.19 165 GLN A C 1
ATOM 1249 O O . GLN A 1 165 ? 14.108 3.829 -14.704 1.00 90.19 165 GLN A O 1
ATOM 1254 N N . VAL A 1 166 ? 13.637 2.562 -12.923 1.00 91.94 166 VAL A N 1
ATOM 1255 C CA . VAL A 1 166 ? 13.646 1.297 -13.682 1.00 91.94 166 VAL A CA 1
ATOM 1256 C C . VAL A 1 166 ? 12.512 1.248 -14.701 1.00 91.94 166 VAL A C 1
ATOM 1258 O O . VAL A 1 166 ? 12.761 0.873 -15.848 1.00 91.94 166 VAL A O 1
ATOM 1261 N N . LEU A 1 167 ? 11.297 1.649 -14.320 1.00 91.88 167 LEU A N 1
ATOM 1262 C CA . LEU A 1 167 ? 10.154 1.722 -15.237 1.00 91.88 167 LEU A CA 1
ATOM 1263 C C . LEU A 1 167 ? 10.466 2.641 -16.428 1.00 91.88 167 LEU A C 1
ATOM 1265 O O . LEU A 1 167 ? 10.304 2.246 -17.585 1.00 91.88 167 LEU A O 1
ATOM 1269 N N . ALA A 1 168 ? 11.040 3.816 -16.158 1.00 91.50 168 ALA A N 1
ATOM 1270 C CA . ALA A 1 168 ? 11.489 4.740 -17.196 1.00 91.50 168 ALA A CA 1
ATOM 1271 C C . ALA A 1 168 ? 12.593 4.139 -18.087 1.00 91.50 168 ALA A C 1
ATOM 1273 O O . ALA A 1 168 ? 12.559 4.294 -19.310 1.00 91.50 168 ALA A O 1
ATOM 1274 N N . LEU A 1 169 ? 13.558 3.412 -17.510 1.00 94.94 169 LEU A N 1
ATOM 1275 C CA . LEU A 1 169 ? 14.605 2.729 -18.277 1.00 94.94 169 LEU A CA 1
ATOM 1276 C C . LEU A 1 169 ? 14.032 1.627 -19.178 1.00 94.94 169 LEU A C 1
ATOM 1278 O O . LEU A 1 169 ? 14.471 1.510 -20.321 1.00 94.94 169 LEU A O 1
ATOM 1282 N N . ARG A 1 170 ? 13.044 0.850 -18.716 1.00 95.25 170 ARG A N 1
ATOM 1283 C CA . ARG A 1 170 ? 12.370 -0.176 -19.535 1.00 95.25 170 ARG A CA 1
ATOM 1284 C C . ARG A 1 170 ? 11.674 0.444 -20.741 1.00 95.25 170 ARG A C 1
ATOM 1286 O O . ARG A 1 170 ? 11.817 -0.070 -21.848 1.00 95.25 170 ARG A O 1
ATOM 1293 N N . ALA A 1 171 ? 10.991 1.570 -20.539 1.00 94.31 171 ALA A N 1
ATOM 1294 C CA . ALA A 1 171 ? 10.358 2.318 -21.620 1.00 94.31 171 ALA A CA 1
ATOM 1295 C C . ALA A 1 171 ? 11.391 2.896 -22.607 1.00 94.31 171 ALA A C 1
ATOM 1297 O O . ALA A 1 171 ? 11.199 2.837 -23.820 1.00 94.31 171 ALA A O 1
ATOM 1298 N N . HIS A 1 172 ? 12.512 3.422 -22.104 1.00 96.50 172 HIS A N 1
ATOM 1299 C CA . HIS A 1 172 ? 13.542 4.047 -22.939 1.00 96.50 172 HIS A CA 1
ATOM 1300 C C . HIS A 1 172 ? 14.424 3.039 -23.700 1.00 96.50 172 HIS A C 1
ATOM 1302 O O . HIS A 1 172 ? 14.959 3.361 -24.763 1.00 96.50 172 HIS A O 1
ATOM 1308 N N . TYR A 1 173 ? 14.593 1.822 -23.175 1.00 95.06 173 TYR A N 1
ATOM 1309 C CA . TYR A 1 173 ? 15.476 0.789 -23.723 1.00 95.06 173 TYR A CA 1
ATOM 1310 C C . TYR A 1 173 ? 14.725 -0.528 -24.017 1.00 95.06 173 TYR A C 1
ATOM 1312 O O . TYR A 1 173 ? 15.059 -1.561 -23.436 1.00 95.06 173 TYR A O 1
ATOM 1320 N N . PRO A 1 174 ? 13.778 -0.564 -24.977 1.00 94.69 174 PRO A N 1
ATOM 1321 C CA . PRO A 1 174 ? 12.919 -1.734 -25.224 1.00 94.69 174 PRO A CA 1
ATOM 1322 C C . PRO A 1 174 ? 13.678 -2.999 -25.671 1.00 94.69 174 PRO A C 1
ATOM 1324 O O . PRO A 1 174 ? 13.195 -4.118 -25.499 1.00 94.69 174 PRO A O 1
ATOM 1327 N N . GLY A 1 175 ? 14.891 -2.844 -26.216 1.00 94.00 175 GLY A N 1
ATOM 1328 C CA . GLY A 1 175 ? 15.784 -3.957 -26.567 1.00 94.00 175 GLY A CA 1
ATOM 1329 C C . GLY A 1 175 ? 16.437 -4.655 -25.366 1.00 94.00 175 GLY A C 1
ATOM 1330 O O . GLY A 1 175 ? 17.154 -5.642 -25.552 1.00 94.00 175 GLY A O 1
ATOM 1331 N N . TRP A 1 176 ? 16.205 -4.157 -24.152 1.00 96.25 176 TRP A N 1
ATOM 1332 C CA . TRP A 1 176 ? 16.713 -4.709 -22.905 1.00 96.25 176 TRP A CA 1
ATOM 1333 C C . TRP A 1 176 ? 15.560 -5.195 -22.026 1.00 96.25 176 TRP A C 1
ATOM 1335 O O . TRP A 1 176 ? 14.536 -4.539 -21.858 1.00 96.25 176 TRP A O 1
ATOM 1345 N N . GLU A 1 177 ? 15.741 -6.369 -21.451 1.00 95.62 177 GLU A N 1
ATOM 1346 C CA . GLU A 1 177 ? 14.970 -6.866 -20.327 1.00 95.62 177 GLU A CA 1
ATOM 1347 C C . GLU A 1 177 ? 15.652 -6.389 -19.044 1.00 95.62 177 GLU A C 1
ATOM 1349 O O . GLU A 1 177 ? 16.816 -6.711 -18.811 1.00 95.62 177 GLU A O 1
ATOM 1354 N N . ILE A 1 178 ? 14.951 -5.589 -18.238 1.00 95.25 178 ILE A N 1
ATOM 1355 C CA . ILE A 1 178 ? 15.496 -5.002 -17.010 1.00 95.25 178 ILE A CA 1
ATOM 1356 C C . ILE A 1 178 ? 14.752 -5.571 -15.807 1.00 95.25 178 ILE A C 1
ATOM 1358 O O . ILE A 1 178 ? 13.535 -5.413 -15.690 1.00 95.25 178 ILE A O 1
ATOM 1362 N N . THR A 1 179 ? 15.484 -6.188 -14.892 1.00 91.19 179 THR A N 1
ATOM 1363 C CA . THR A 1 179 ? 14.977 -6.795 -13.660 1.00 91.19 179 THR A CA 1
ATOM 1364 C C . THR A 1 179 ? 15.746 -6.269 -12.453 1.00 91.19 179 THR A C 1
ATOM 1366 O O . THR A 1 179 ? 16.822 -5.679 -12.583 1.00 91.19 179 THR A O 1
ATOM 1369 N N . TYR A 1 180 ? 15.188 -6.458 -11.264 1.00 88.00 180 TYR A N 1
ATOM 1370 C CA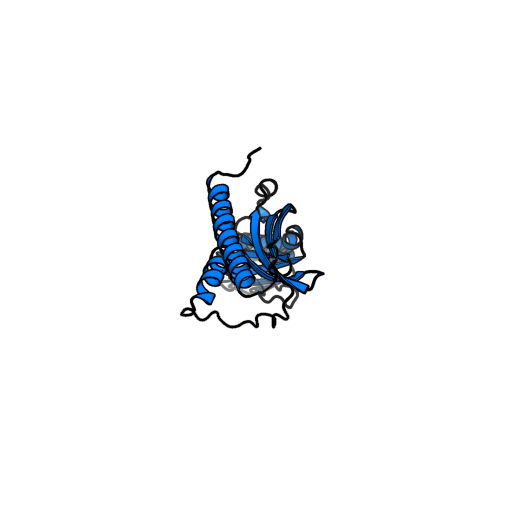 . TYR A 1 180 ? 15.873 -6.177 -10.012 1.00 88.00 180 TYR A CA 1
ATOM 1371 C C . TYR A 1 180 ? 15.465 -7.187 -8.943 1.00 88.00 180 TYR A C 1
ATOM 1373 O O . TYR A 1 180 ? 14.417 -7.823 -9.063 1.00 88.00 180 TYR A O 1
ATOM 1381 N N . ASP A 1 181 ? 16.310 -7.359 -7.928 1.00 80.62 181 ASP A N 1
ATOM 1382 C CA . ASP A 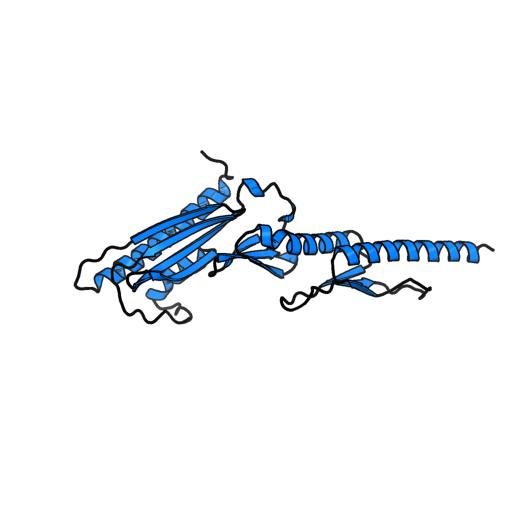1 181 ? 15.992 -8.202 -6.775 1.00 80.62 181 ASP A CA 1
ATOM 1383 C C . ASP A 1 181 ? 14.792 -7.618 -6.014 1.00 80.62 181 ASP A C 1
ATOM 1385 O O . ASP A 1 181 ? 14.826 -6.469 -5.573 1.00 80.62 181 ASP A O 1
ATOM 1389 N N . ARG A 1 182 ? 13.724 -8.413 -5.903 1.00 71.31 182 ARG A N 1
ATOM 1390 C CA . ARG A 1 182 ? 12.479 -8.057 -5.207 1.00 71.31 182 ARG A CA 1
ATOM 1391 C C . ARG A 1 182 ? 12.482 -8.489 -3.737 1.00 71.31 182 ARG A C 1
ATOM 1393 O O . ARG A 1 182 ? 11.503 -8.252 -3.041 1.00 71.31 182 ARG A O 1
ATOM 1400 N N . THR A 1 183 ? 13.544 -9.141 -3.261 1.00 64.94 183 THR A N 1
ATOM 1401 C CA . THR A 1 183 ? 13.646 -9.590 -1.869 1.00 64.94 183 THR A CA 1
ATOM 1402 C C . THR A 1 183 ? 14.118 -8.454 -0.960 1.00 64.94 183 THR A C 1
ATOM 1404 O O . THR A 1 183 ? 15.079 -7.749 -1.265 1.00 64.94 183 THR A O 1
ATOM 1407 N N . GLU A 1 184 ? 13.467 -8.281 0.194 1.00 55.91 184 GLU A N 1
ATOM 1408 C CA . GLU A 1 184 ? 13.741 -7.198 1.160 1.00 55.91 184 GLU A CA 1
ATOM 1409 C C . GLU A 1 184 ? 15.145 -7.277 1.821 1.00 55.91 184 GLU A C 1
ATOM 1411 O O . GLU A 1 184 ? 15.507 -6.424 2.628 1.00 55.91 184 GLU A O 1
ATOM 1416 N N . THR A 1 185 ? 15.969 -8.287 1.504 1.00 50.69 185 THR A N 1
ATOM 1417 C CA . THR A 1 185 ? 17.120 -8.694 2.339 1.00 50.69 185 THR A CA 1
ATOM 1418 C C . THR A 1 185 ? 18.529 -8.405 1.799 1.00 50.69 185 THR A C 1
ATOM 1420 O O . THR A 1 185 ? 19.506 -8.868 2.390 1.00 50.69 185 THR A O 1
ATOM 1423 N N . ARG A 1 186 ? 18.714 -7.644 0.713 1.00 56.97 186 ARG A N 1
ATOM 1424 C CA . ARG A 1 186 ? 20.055 -7.339 0.153 1.00 56.97 186 ARG A CA 1
ATOM 1425 C C . ARG A 1 186 ? 20.122 -5.944 -0.477 1.00 56.97 186 ARG A C 1
ATOM 1427 O O . ARG A 1 186 ? 19.080 -5.341 -0.717 1.00 56.97 186 ARG A O 1
ATOM 1434 N N . PRO A 1 187 ? 21.322 -5.395 -0.776 1.00 62.09 187 PRO A N 1
ATOM 1435 C CA . PRO A 1 187 ? 21.400 -4.272 -1.706 1.00 62.09 187 PRO A CA 1
ATOM 1436 C C . PRO A 1 187 ? 20.712 -4.671 -3.017 1.00 62.09 187 PRO A C 1
ATOM 1438 O O . PRO A 1 187 ? 21.104 -5.664 -3.626 1.00 62.09 187 PRO A O 1
ATOM 1441 N N . ILE A 1 188 ? 19.696 -3.905 -3.424 1.00 69.62 188 ILE A N 1
ATOM 1442 C CA . ILE A 1 188 ? 18.895 -4.176 -4.623 1.00 69.62 188 ILE A CA 1
ATOM 1443 C C . ILE A 1 188 ? 19.834 -4.255 -5.831 1.00 69.62 188 ILE A C 1
ATOM 1445 O O . ILE A 1 188 ? 20.462 -3.267 -6.221 1.00 69.62 188 ILE A O 1
ATOM 1449 N N . TRP A 1 189 ? 19.969 -5.447 -6.408 1.00 80.25 189 TRP A N 1
ATOM 1450 C CA . TRP A 1 189 ? 20.748 -5.656 -7.623 1.00 80.25 189 TRP A CA 1
ATOM 1451 C C . TRP A 1 189 ? 19.861 -5.457 -8.836 1.00 80.25 189 TRP A C 1
ATOM 1453 O O . TRP A 1 189 ? 18.850 -6.136 -8.977 1.00 80.25 189 TRP A O 1
ATOM 1463 N N . PHE A 1 190 ? 20.269 -4.558 -9.728 1.00 89.50 190 PHE A N 1
ATOM 1464 C CA . PHE A 1 190 ? 19.608 -4.329 -11.006 1.00 89.50 190 PHE A CA 1
ATOM 1465 C C . PHE A 1 190 ? 20.352 -5.092 -12.092 1.00 89.50 190 PHE A C 1
ATOM 1467 O O . PHE A 1 190 ? 21.580 -5.014 -12.173 1.00 89.50 190 PHE A O 1
ATOM 1474 N N . THR A 1 191 ? 19.619 -5.799 -12.942 1.00 92.50 191 THR A N 1
ATOM 1475 C CA . THR A 1 191 ? 20.166 -6.535 -14.081 1.00 92.50 191 THR A CA 1
ATOM 1476 C C . THR A 1 191 ? 19.475 -6.068 -15.351 1.00 92.50 191 THR A C 1
ATOM 1478 O O . THR A 1 191 ? 18.254 -5.990 -15.399 1.00 92.50 191 THR A O 1
ATOM 1481 N N . ALA A 1 192 ? 20.246 -5.777 -16.394 1.00 95.38 192 ALA A N 1
ATOM 1482 C CA . ALA A 1 192 ? 19.718 -5.578 -17.736 1.00 95.38 192 ALA A CA 1
ATOM 1483 C C . ALA A 1 192 ? 20.327 -6.615 -18.676 1.00 95.38 192 ALA A C 1
ATOM 1485 O O . ALA A 1 192 ? 21.550 -6.724 -18.771 1.00 95.38 192 ALA A O 1
ATOM 1486 N N . ARG A 1 193 ? 19.486 -7.357 -19.389 1.00 95.06 193 ARG A N 1
ATOM 1487 C CA . ARG A 1 193 ? 19.884 -8.355 -20.382 1.00 95.06 193 ARG A CA 1
ATOM 1488 C C . ARG A 1 193 ? 19.330 -7.970 -21.746 1.00 95.06 193 ARG A C 1
ATOM 1490 O O . ARG A 1 193 ? 18.160 -7.626 -21.865 1.00 95.06 193 ARG A O 1
ATOM 1497 N N . ARG A 1 194 ? 20.142 -8.026 -22.799 1.00 93.06 194 ARG A N 1
ATOM 1498 C CA . ARG A 1 194 ? 19.643 -7.807 -24.162 1.00 93.06 194 ARG A CA 1
ATOM 1499 C C . ARG A 1 194 ? 18.636 -8.892 -24.523 1.00 93.06 194 ARG A C 1
ATOM 1501 O O . ARG A 1 194 ? 18.919 -10.078 -24.362 1.00 93.06 194 ARG A O 1
ATOM 1508 N N . ARG A 1 195 ? 17.490 -8.483 -25.068 1.00 93.31 195 ARG A N 1
ATOM 1509 C CA . ARG A 1 195 ? 16.483 -9.416 -25.597 1.00 93.31 195 ARG A CA 1
ATOM 1510 C C . ARG A 1 195 ? 17.013 -10.163 -26.818 1.00 93.31 195 ARG A C 1
ATOM 1512 O O . ARG A 1 195 ? 16.833 -11.369 -26.932 1.00 93.31 195 ARG A O 1
ATOM 1519 N N . THR A 1 196 ? 17.734 -9.446 -27.677 1.00 88.19 196 THR A N 1
ATOM 1520 C CA . THR A 1 196 ? 18.454 -10.016 -28.817 1.00 88.19 196 THR A CA 1
ATOM 1521 C C . THR A 1 196 ? 19.953 -9.885 -28.562 1.00 88.19 196 THR A C 1
ATOM 1523 O O . THR A 1 196 ? 20.434 -8.752 -28.445 1.00 88.19 196 THR A O 1
ATOM 1526 N N . PRO A 1 197 ? 20.698 -11.002 -28.467 1.00 82.75 197 PRO A N 1
ATOM 1527 C CA . PRO A 1 197 ? 22.144 -10.963 -28.294 1.00 82.75 197 PRO A CA 1
ATOM 1528 C C . PRO A 1 197 ? 22.813 -10.124 -29.380 1.00 82.75 197 PRO A C 1
ATOM 1530 O O . PRO A 1 197 ? 22.387 -10.135 -30.540 1.00 82.75 197 PRO A O 1
ATOM 1533 N N . ALA A 1 198 ? 23.872 -9.405 -29.018 1.00 76.38 198 ALA A N 1
ATOM 1534 C CA . ALA A 1 198 ? 24.650 -8.672 -30.002 1.00 76.38 198 ALA A CA 1
ATOM 1535 C C . ALA A 1 198 ? 25.232 -9.653 -31.029 1.00 76.38 198 ALA A C 1
ATOM 1537 O O . ALA A 1 198 ? 25.851 -10.657 -30.675 1.00 76.38 198 ALA A O 1
ATOM 1538 N N . THR A 1 199 ? 25.064 -9.345 -32.315 1.00 68.19 199 THR A N 1
ATOM 1539 C CA . THR A 1 199 ? 25.468 -10.228 -33.420 1.00 68.19 199 THR A CA 1
ATOM 1540 C C . THR A 1 199 ? 26.962 -10.560 -33.379 1.00 68.19 199 THR A C 1
ATOM 1542 O O . THR A 1 199 ? 27.361 -11.636 -33.817 1.00 68.19 199 THR A O 1
ATOM 1545 N N . HIS A 1 200 ? 27.789 -9.669 -32.811 1.00 63.12 200 HIS A N 1
ATOM 1546 C CA . HIS A 1 200 ? 29.212 -9.901 -32.575 1.00 63.12 200 HIS A CA 1
ATOM 1547 C C . HIS A 1 200 ? 29.679 -9.249 -31.263 1.00 63.12 200 HIS A C 1
ATOM 1549 O O . HIS A 1 200 ? 29.450 -8.058 -31.031 1.00 63.12 200 HIS A O 1
ATOM 1555 N N . ARG A 1 201 ? 30.400 -10.016 -30.432 1.00 58.97 201 ARG A N 1
ATOM 1556 C CA . ARG A 1 201 ? 31.068 -9.537 -29.208 1.00 58.97 201 ARG A CA 1
ATOM 1557 C C . ARG A 1 201 ? 32.283 -8.680 -29.565 1.00 58.97 201 ARG A C 1
ATOM 1559 O O . ARG A 1 201 ? 33.427 -9.117 -29.487 1.00 58.97 201 ARG A O 1
ATOM 1566 N N . THR A 1 202 ? 32.030 -7.457 -30.010 1.00 62.31 202 THR A N 1
ATOM 1567 C CA . THR A 1 202 ? 33.081 -6.445 -30.158 1.00 62.31 202 THR A CA 1
ATOM 1568 C C . THR A 1 202 ? 33.495 -5.976 -28.761 1.00 62.31 202 THR A C 1
ATOM 1570 O O . THR A 1 202 ? 32.657 -5.928 -27.859 1.00 62.31 202 THR A O 1
ATOM 1573 N N . HIS A 1 203 ? 34.770 -5.636 -28.559 1.00 64.50 203 HIS A N 1
ATOM 1574 C CA . HIS A 1 203 ? 35.275 -5.192 -27.255 1.00 64.50 203 HIS A CA 1
ATOM 1575 C C . HIS A 1 203 ? 34.415 -4.029 -26.713 1.00 64.50 203 HIS A C 1
ATOM 1577 O O . HIS A 1 203 ? 34.318 -2.982 -27.351 1.00 64.50 203 HIS A O 1
ATOM 1583 N N . GLY A 1 204 ? 33.746 -4.237 -25.573 1.00 71.44 204 GLY A N 1
ATOM 1584 C CA . GLY A 1 204 ? 32.895 -3.235 -24.915 1.00 71.44 204 GLY A CA 1
ATOM 1585 C C . GLY A 1 204 ? 31.382 -3.328 -25.174 1.00 71.44 204 GLY A C 1
ATOM 1586 O O . GLY A 1 204 ? 30.633 -2.645 -24.475 1.00 71.44 204 GLY A O 1
ATOM 1587 N N . VAL A 1 205 ? 30.905 -4.173 -26.100 1.00 83.06 205 VAL A N 1
ATOM 1588 C CA . VAL A 1 205 ? 29.463 -4.454 -26.252 1.00 83.06 205 VAL A CA 1
ATOM 1589 C C . VAL A 1 205 ? 29.091 -5.649 -25.380 1.00 83.06 205 VAL A C 1
ATOM 1591 O O . VAL A 1 205 ? 29.565 -6.761 -25.605 1.00 83.06 205 VAL A O 1
ATOM 1594 N N . LEU A 1 206 ? 28.257 -5.407 -24.372 1.00 86.69 206 LEU A N 1
ATOM 1595 C CA . L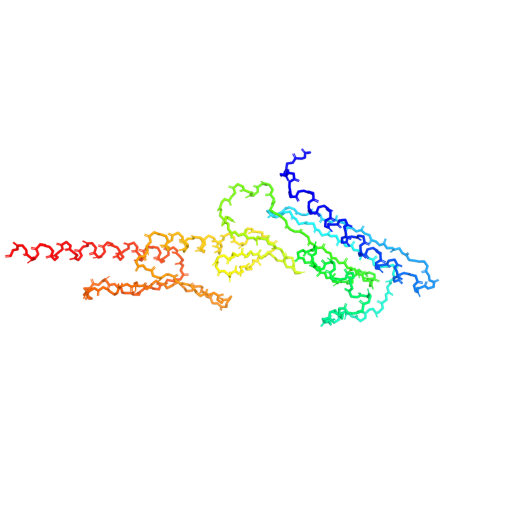EU A 1 206 ? 27.835 -6.408 -23.397 1.00 86.69 206 LEU A CA 1
ATOM 1596 C C . LEU A 1 206 ? 26.382 -6.823 -23.642 1.00 86.69 206 LEU A C 1
ATOM 1598 O O . LEU A 1 206 ? 25.536 -5.989 -23.974 1.00 86.69 206 LEU A O 1
ATOM 1602 N N . ASP A 1 207 ? 26.102 -8.112 -23.442 1.00 89.81 207 ASP A N 1
ATOM 1603 C CA . ASP A 1 207 ? 24.743 -8.671 -23.471 1.00 89.81 207 ASP A CA 1
ATOM 1604 C C . ASP A 1 207 ? 24.042 -8.576 -22.109 1.00 89.81 207 ASP A C 1
ATOM 1606 O O . ASP A 1 207 ? 22.814 -8.580 -22.054 1.00 89.81 207 ASP A O 1
ATOM 1610 N N . THR A 1 208 ? 24.813 -8.453 -21.024 1.00 93.19 208 THR A N 1
ATOM 1611 C CA . THR A 1 208 ? 24.306 -8.348 -19.653 1.00 93.19 208 THR A CA 1
ATOM 1612 C C . THR A 1 208 ? 25.032 -7.235 -18.907 1.00 93.19 208 THR A C 1
ATOM 1614 O O . THR A 1 208 ? 26.259 -7.132 -18.966 1.00 93.19 208 THR A O 1
ATOM 1617 N N . LEU A 1 209 ? 24.272 -6.426 -18.177 1.00 93.44 209 LEU A N 1
ATOM 1618 C CA . LEU A 1 209 ? 24.745 -5.399 -17.260 1.00 93.44 209 LEU A CA 1
ATOM 1619 C C . LEU A 1 209 ? 24.175 -5.675 -15.873 1.00 93.44 209 LEU A C 1
ATOM 1621 O O . LEU A 1 209 ? 23.019 -6.067 -15.746 1.00 93.44 209 LEU A O 1
ATOM 1625 N N . THR A 1 210 ? 24.968 -5.410 -14.844 1.00 92.25 210 THR A N 1
ATOM 1626 C CA . THR A 1 210 ? 24.506 -5.383 -13.454 1.00 92.25 210 THR A CA 1
ATOM 1627 C C . THR A 1 210 ? 24.833 -4.035 -12.826 1.00 92.25 210 THR A C 1
ATOM 1629 O O . THR A 1 210 ? 25.770 -3.369 -13.269 1.00 92.25 210 THR A O 1
ATOM 1632 N N . ALA A 1 211 ? 24.071 -3.604 -11.828 1.00 91.00 211 ALA A N 1
ATOM 1633 C CA . ALA A 1 211 ? 24.311 -2.363 -11.096 1.00 91.00 211 ALA A CA 1
ATOM 1634 C C . ALA A 1 211 ? 23.762 -2.451 -9.668 1.00 91.00 211 ALA A C 1
ATOM 1636 O O . ALA A 1 211 ? 22.863 -3.246 -9.386 1.00 91.00 211 ALA A O 1
ATOM 1637 N N . ARG A 1 212 ? 24.296 -1.619 -8.769 1.00 87.12 212 ARG A N 1
ATOM 1638 C CA . ARG A 1 212 ? 23.819 -1.500 -7.380 1.00 87.12 212 ARG A CA 1
ATOM 1639 C C . ARG A 1 212 ? 22.738 -0.437 -7.210 1.00 87.12 212 ARG A C 1
ATOM 1641 O O . ARG A 1 212 ? 22.075 -0.403 -6.181 1.00 87.12 212 ARG A O 1
ATOM 1648 N N . THR A 1 213 ? 22.584 0.447 -8.190 1.00 88.50 213 THR A N 1
ATOM 1649 C CA . THR A 1 213 ? 21.532 1.466 -8.218 1.00 88.50 213 THR A CA 1
ATOM 1650 C C . THR A 1 213 ? 20.911 1.540 -9.607 1.00 88.50 213 THR A C 1
ATOM 1652 O O . THR A 1 213 ? 21.559 1.236 -10.613 1.00 88.50 213 THR A O 1
ATOM 1655 N N . SER A 1 214 ? 19.656 1.974 -9.675 1.00 89.50 214 SER A N 1
ATOM 1656 C CA . SER A 1 214 ? 18.963 2.242 -10.937 1.00 89.50 214 SER A CA 1
ATOM 1657 C C . SER A 1 214 ? 19.643 3.358 -11.741 1.00 89.50 214 SER A C 1
ATOM 1659 O O . SER A 1 214 ? 19.727 3.261 -12.964 1.00 89.50 214 SER A O 1
ATOM 1661 N N . ALA A 1 215 ? 20.218 4.362 -11.070 1.00 87.88 215 ALA A N 1
ATOM 1662 C CA . ALA A 1 215 ? 21.023 5.404 -11.708 1.00 87.88 215 ALA A CA 1
ATOM 1663 C C . ALA A 1 215 ? 22.276 4.840 -12.396 1.00 87.88 215 ALA A C 1
ATOM 1665 O O . ALA A 1 215 ? 22.489 5.086 -13.581 1.00 87.88 215 ALA A O 1
ATOM 1666 N N . GLU A 1 216 ? 23.050 4.007 -11.692 1.00 92.44 216 GLU A N 1
ATOM 1667 C CA . GLU A 1 216 ? 24.224 3.340 -12.265 1.00 92.44 216 GLU A CA 1
ATOM 1668 C C . GLU A 1 216 ? 23.832 2.449 -13.454 1.00 92.44 216 GLU A C 1
ATOM 1670 O O . GLU A 1 216 ? 24.548 2.397 -14.458 1.00 92.44 216 GLU A O 1
ATOM 1675 N N . LEU A 1 217 ? 22.689 1.756 -13.375 1.00 94.50 217 LEU A N 1
ATOM 1676 C CA . LEU A 1 217 ? 22.189 0.975 -14.505 1.00 94.50 217 LEU A CA 1
ATOM 1677 C C . LEU A 1 217 ? 21.895 1.868 -15.720 1.00 94.50 217 LEU A C 1
ATOM 1679 O O . LEU A 1 217 ? 22.257 1.505 -16.842 1.00 94.50 217 LEU A O 1
ATOM 1683 N N . GLY A 1 218 ? 21.268 3.026 -15.500 1.00 93.00 218 GLY A N 1
ATOM 1684 C CA . GLY A 1 218 ? 20.976 4.006 -16.544 1.00 93.00 218 GLY A CA 1
ATOM 1685 C C . GLY A 1 218 ? 22.232 4.483 -17.273 1.00 93.00 218 GLY A C 1
ATOM 1686 O O . GLY A 1 218 ? 22.271 4.449 -18.507 1.00 93.00 218 GLY A O 1
ATOM 1687 N N . ASP A 1 219 ? 23.285 4.821 -16.528 1.00 93.88 219 ASP A N 1
ATOM 1688 C CA . ASP A 1 219 ? 24.576 5.230 -17.094 1.00 93.88 219 ASP A CA 1
ATOM 1689 C C . ASP A 1 219 ? 25.208 4.112 -17.937 1.00 93.88 219 ASP A C 1
ATOM 1691 O O . ASP A 1 219 ? 25.683 4.338 -19.057 1.00 93.88 219 ASP A O 1
ATOM 1695 N N . ARG A 1 220 ? 25.166 2.868 -17.440 1.00 95.12 220 ARG A N 1
ATOM 1696 C CA . ARG A 1 220 ? 25.702 1.698 -18.157 1.00 95.12 220 ARG A CA 1
ATOM 1697 C C . ARG A 1 220 ? 24.920 1.400 -19.442 1.00 95.12 220 ARG A C 1
ATOM 1699 O O . ARG A 1 220 ? 25.534 1.081 -20.463 1.00 95.12 220 ARG A O 1
ATOM 1706 N N . LEU A 1 221 ? 23.592 1.530 -19.431 1.00 95.19 221 LEU A N 1
ATOM 1707 C CA . LEU A 1 221 ? 22.747 1.371 -20.624 1.00 95.19 221 LEU A CA 1
ATOM 1708 C C . LEU A 1 221 ? 23.036 2.454 -21.672 1.00 95.19 221 LEU A C 1
ATOM 1710 O O . LEU A 1 221 ? 23.189 2.143 -22.860 1.00 95.19 221 LEU A O 1
ATOM 1714 N N . ALA A 1 222 ? 23.192 3.707 -21.240 1.00 92.88 222 ALA A N 1
ATOM 1715 C CA . ALA A 1 222 ? 23.564 4.810 -22.122 1.00 92.88 222 ALA A CA 1
ATOM 1716 C C . ALA A 1 222 ? 24.932 4.565 -22.785 1.00 92.88 222 ALA A C 1
ATOM 1718 O O . ALA A 1 222 ? 25.076 4.724 -24.005 1.00 92.88 222 ALA A O 1
ATOM 1719 N N . ALA A 1 223 ? 25.913 4.086 -22.013 1.00 90.44 223 ALA A N 1
ATOM 1720 C CA . ALA A 1 223 ? 27.228 3.709 -22.526 1.00 90.44 223 ALA A CA 1
ATOM 1721 C C . ALA A 1 223 ? 27.149 2.567 -23.559 1.00 90.44 223 ALA A C 1
ATOM 1723 O O . ALA A 1 223 ? 27.803 2.631 -24.604 1.00 90.44 223 ALA A O 1
ATOM 1724 N N . GLN A 1 224 ? 26.305 1.554 -23.327 1.00 91.00 224 GLN A N 1
ATOM 1725 C CA . GLN A 1 224 ? 26.095 0.458 -24.281 1.00 91.00 224 GLN A CA 1
ATOM 1726 C C . GLN A 1 224 ? 25.458 0.920 -25.595 1.00 91.00 224 GLN A C 1
ATOM 1728 O O . GLN A 1 224 ? 25.846 0.440 -26.668 1.00 91.00 224 GLN A O 1
ATOM 1733 N N . ARG A 1 225 ? 24.519 1.872 -25.545 1.00 87.62 225 ARG A N 1
ATOM 1734 C CA . ARG A 1 225 ? 23.935 2.472 -26.755 1.00 87.62 225 ARG A CA 1
ATOM 1735 C C . ARG A 1 225 ? 25.016 3.143 -27.602 1.00 87.62 225 ARG A C 1
ATOM 1737 O O . ARG A 1 225 ? 25.110 2.875 -28.799 1.00 87.62 225 ARG A O 1
ATOM 1744 N N . TYR A 1 226 ? 25.882 3.936 -26.970 1.00 82.38 226 TYR A N 1
ATOM 1745 C CA . TYR A 1 226 ? 26.993 4.601 -27.652 1.00 82.38 226 TYR A CA 1
ATOM 1746 C C . TYR A 1 226 ? 28.004 3.610 -28.251 1.00 82.38 226 TYR A C 1
ATOM 1748 O O . TYR A 1 226 ? 28.404 3.760 -29.409 1.00 82.38 226 TYR A O 1
ATOM 1756 N N . ALA A 1 227 ? 28.384 2.572 -27.496 1.00 84.06 227 ALA A N 1
ATOM 1757 C CA . ALA A 1 227 ? 29.301 1.532 -27.965 1.00 84.06 227 ALA A CA 1
ATOM 1758 C C . ALA A 1 227 ? 28.754 0.792 -29.198 1.00 84.06 227 ALA A C 1
ATOM 1760 O O . ALA A 1 227 ? 29.488 0.586 -30.166 1.00 84.06 227 ALA A O 1
ATOM 1761 N N . THR A 1 228 ? 27.454 0.474 -29.199 1.00 82.12 228 THR A N 1
ATOM 1762 C CA . THR A 1 228 ? 26.779 -0.194 -30.326 1.00 82.12 228 THR A CA 1
ATOM 1763 C C . THR A 1 228 ? 26.805 0.696 -31.577 1.00 82.12 228 THR A C 1
ATOM 1765 O O . THR A 1 228 ? 27.345 0.297 -32.606 1.00 82.12 228 THR A O 1
ATOM 1768 N N . SER A 1 229 ? 26.370 1.959 -31.467 1.00 82.00 229 SER A N 1
ATOM 1769 C CA . SER A 1 229 ? 26.396 2.912 -32.591 1.00 82.00 229 SER A CA 1
ATOM 1770 C C . SER A 1 229 ? 27.801 3.206 -33.125 1.00 82.00 229 SER A C 1
ATOM 1772 O O . SER A 1 229 ? 27.972 3.569 -34.291 1.00 82.00 229 SER A O 1
ATOM 1774 N N . ARG A 1 230 ? 28.835 3.116 -32.280 1.00 79.56 230 ARG A N 1
ATOM 1775 C CA . ARG A 1 230 ? 30.231 3.248 -32.716 1.00 79.56 230 ARG A CA 1
ATOM 1776 C C . ARG A 1 230 ? 30.698 2.012 -33.492 1.00 79.56 230 ARG A C 1
ATOM 1778 O O . ARG A 1 230 ? 31.352 2.178 -34.522 1.00 79.56 230 ARG A O 1
ATOM 1785 N N . ALA A 1 231 ? 30.372 0.807 -33.025 1.00 78.06 231 ALA A N 1
ATOM 1786 C CA . ALA A 1 231 ? 30.732 -0.441 -33.700 1.00 78.06 231 ALA A CA 1
ATOM 1787 C C . ALA A 1 231 ? 30.108 -0.531 -35.106 1.00 78.06 231 ALA A C 1
ATOM 1789 O O . ALA A 1 231 ? 30.816 -0.834 -36.069 1.00 78.06 231 ALA A O 1
ATOM 1790 N N . ASP A 1 232 ? 28.831 -0.159 -35.243 1.00 78.31 232 ASP A N 1
ATOM 1791 C CA . ASP A 1 232 ? 28.120 -0.169 -36.529 1.00 78.31 232 ASP A CA 1
ATOM 1792 C C . ASP A 1 232 ? 28.742 0.802 -37.545 1.00 78.31 232 ASP A C 1
ATOM 1794 O O . ASP A 1 232 ? 28.957 0.444 -38.706 1.00 78.31 232 ASP A O 1
ATOM 1798 N N . ARG A 1 233 ? 29.128 2.009 -37.104 1.00 79.38 233 ARG A N 1
ATOM 1799 C CA . ARG A 1 233 ? 29.813 2.998 -37.958 1.00 79.38 233 ARG A CA 1
ATOM 1800 C C . ARG A 1 233 ? 31.170 2.506 -38.458 1.00 79.38 233 ARG A C 1
ATOM 1802 O O . ARG A 1 233 ? 31.473 2.655 -39.641 1.00 79.38 233 ARG A O 1
ATOM 1809 N N . HIS A 1 234 ? 31.981 1.899 -37.588 1.00 75.50 234 HIS A N 1
ATOM 1810 C CA . HIS A 1 234 ? 33.263 1.320 -38.004 1.00 75.50 234 HIS A CA 1
ATOM 1811 C C . HIS A 1 234 ? 33.080 0.188 -39.024 1.00 75.50 234 HIS A C 1
ATOM 1813 O O . HIS A 1 234 ? 33.899 0.051 -39.933 1.00 75.50 234 HIS A O 1
ATOM 1819 N N . ARG A 1 235 ? 32.006 -0.602 -38.906 1.00 72.19 235 ARG A N 1
ATOM 1820 C CA . ARG A 1 235 ? 31.684 -1.660 -39.868 1.00 72.19 235 ARG A CA 1
ATOM 1821 C C . ARG A 1 235 ? 31.282 -1.094 -41.224 1.00 72.19 235 ARG A C 1
ATOM 1823 O O . ARG A 1 235 ? 31.814 -1.549 -42.230 1.00 72.19 235 ARG A O 1
ATOM 1830 N N . ALA A 1 236 ? 30.395 -0.102 -41.247 1.00 73.94 236 ALA A N 1
ATOM 1831 C CA . ALA A 1 236 ? 29.975 0.550 -42.485 1.00 73.94 236 ALA A CA 1
ATOM 1832 C C . ALA A 1 236 ? 31.182 1.105 -43.258 1.00 73.94 236 ALA A C 1
ATOM 1834 O O . ALA A 1 236 ? 31.303 0.876 -44.454 1.00 73.94 236 ALA A O 1
ATOM 1835 N N . HIS A 1 237 ? 32.137 1.728 -42.560 1.00 74.56 237 HIS A N 1
ATOM 1836 C CA . HIS A 1 237 ? 33.361 2.229 -43.187 1.00 74.56 237 HIS A CA 1
ATOM 1837 C C . HIS A 1 237 ? 34.271 1.112 -43.736 1.00 74.56 237 HIS A C 1
ATOM 1839 O O . HIS A 1 237 ? 34.940 1.314 -44.743 1.00 74.56 237 HIS A O 1
ATOM 1845 N N . ARG A 1 238 ? 34.325 -0.064 -43.095 1.00 70.38 238 ARG A N 1
ATOM 1846 C CA . ARG A 1 238 ? 35.118 -1.212 -43.582 1.00 70.38 238 ARG A CA 1
ATOM 1847 C C . ARG A 1 238 ? 34.465 -1.983 -44.728 1.00 70.38 238 ARG A C 1
ATOM 1849 O O . ARG A 1 238 ? 35.161 -2.720 -45.403 1.00 70.38 238 ARG A O 1
ATOM 1856 N N . ALA A 1 239 ? 33.151 -1.877 -44.911 1.00 67.44 239 ALA A N 1
ATOM 1857 C CA . ALA A 1 239 ? 32.443 -2.568 -45.990 1.00 67.44 239 ALA A CA 1
ATOM 1858 C C . ALA A 1 239 ? 32.486 -1.804 -47.328 1.00 67.44 239 ALA A C 1
ATOM 1860 O O . ALA A 1 239 ? 32.112 -2.362 -48.354 1.00 67.44 239 ALA A O 1
ATOM 1861 N N . VAL A 1 240 ? 32.894 -0.531 -47.304 1.00 68.50 240 VAL A N 1
ATOM 1862 C CA . VAL A 1 240 ? 32.876 0.389 -48.456 1.00 68.50 240 VAL A CA 1
ATOM 1863 C C . VAL A 1 240 ? 34.283 0.640 -49.031 1.00 68.50 240 VAL A C 1
ATOM 1865 O O . VAL A 1 240 ? 34.397 1.227 -50.103 1.00 68.50 240 VAL A O 1
ATOM 1868 N N . GLY A 1 241 ? 35.346 0.200 -48.348 1.00 50.09 241 GLY A N 1
ATOM 1869 C CA . GLY A 1 241 ? 36.742 0.319 -48.797 1.00 50.09 241 GLY A CA 1
ATOM 1870 C C . GLY A 1 241 ? 37.379 -1.040 -49.014 1.00 50.09 241 GLY A C 1
ATOM 1871 O O . GLY A 1 241 ? 38.201 -1.139 -49.948 1.00 50.09 241 GLY A O 1
#

InterPro domains:
  IPR003594 Histidine kinase/HSP90-like ATPase domain [PF13581] (12-105)
  IPR036890 Histidine kinase/HSP90-like ATPase superfamily [G3DSA:3.30.565.10] (4-115)
  IPR050267 Bacterial Anti-sigma-factor Serine-Protein Kinases [PTHR35526] (12-110)

Secondary structure (DSSP, 8-state):
---S-HHHHHHHHHHHHHHHHHHHHHHHHHHTTSSS----EEEEEEEESSEEEEEEEEE-SS-------------TT-TTTHHHHHHHHT-SEEEEEE-TTS-EEEEEEEEEE-TTTTT-GGGTT-EEEE-TTS-EEEEEGGGTEEEE-SSSGGGGHHHHHHHHHHHHHHHH-TTEEEEE---TTSS--EEEEESS--SS--TT--SEEEESSHHHHHHHHHHHHHHHHHHHHHHHHHH--

Organism: NCBI:txid146802

pLDDT: mean 79.37, std 16.27, range [30.81, 96.5]

Sequence (241 aa):
MGLLPPETDVGVRDDVLLVTSELVSNAVREGTTSTSPGLVGVSADLVEDGLMTLTVEVTNPHSETVDPLQEQDPDPDAEHGRGLVIVDAFTDSWGTRLDEAGRLVVWAMWSWLSPTLLDRGWLAGWEPTRDTAGRVRAHHDDEALTLRGGTTLASLHRPIASVNQVLALRAHYPGWEITYDRTETRPIWFTARRRTPATHRTHGVLDTLTARTSAELGDRLAAQRYATSRADRHRAHRAVG

Radius of gyration: 26.71 Å; chains: 1; bounding box: 60×44×87 Å